Protein 3RL5 (pdb70)

Nearest PDB structures (foldseek):
  3rl5-assembly1_A  TM=1.004E+00  e=3.831E-66  Rattus norvegicus
  3rl4-assembly1_A  TM=9.911E-01  e=1.466E-59  Rattus norvegicus
  3rl3-assembly1_A  TM=9.924E-01  e=2.406E-59  Rattus norvegicus
  5gnr-assembly1_A  TM=2.610E-01  e=5.783E+00  Homo sapiens
  3eyx-assembly1_B  TM=2.217E-01  e=6.152E+00  Saccharomyces cerevisiae

Solvent-accessible surface area: 12407 Å² total; per-residue (Å²): 128,119,12,98,58,16,174,76,5,82,78,13,40,98,0,34,76,54,16,32,132,99,110,64,26,17,76,99,106,123,14,89,94,54,123,107,66,97,73,138,40,114,67,60,100,51,45,2,0,0,0,0,0,0,0,0,50,26,93,2,113,75,23,154,43,9,122,12,30,0,0,0,0,0,0,6,0,0,67,40,0,41,28,78,24,0,123,77,3,13,67,34,0,40,132,20,120,6,106,70,23,0,0,0,0,0,12,21,0,0,0,7,14,106,133,28,8,57,63,5,84,182,108,52,119,155,110,24,78,48,1,21,157,35,143,101,129,64,28,89,70,2,92,72,53,6,105,62,21,51,27,4,67,38,44,75,31,83,6,105,40,4,78,0,6,0,0,0,35,1,15,106,76,92,0,3,44,43,89,56,7,94,44,0,2,75,56,1,72,99,1,28,102,43,5,36,0,0,0,0,0,4,2,0,0,2,0,58,0,95,8,67,164,82,135,72,43,12,0,2,1,1,2,0,1,0,0,41,100,28,10,116,0,79,0,0,0,0,0,17,18,35,65,4,55,13,12,24,19,24,56,109,2,17,0,0,0,2,0,1,6,28,100,74,153,75,26,96,22,75,10,11,8,42,26,8,55,70,109

GO terms:
  GO:0016208 AMP binding (F, IDA)
  GO:0008081 phosphoric diester hydrolase activity (F, IDA)
  GO:0030145 manganese ion binding (F, IDA)
  GO:0019002 GMP binding (F, IDA)

InterPro domains:
  IPR004843 Calcineurin-like, phosphoesterase domain [PF00149] (59-255)
  IPR024201 Calcineurin-like phosphoesterase [PIRSF035808] (12-293)
  IPR029052 Metallo-dependent phosphatase-like [G3DSA:3.60.21.10] (1-294)
  IPR029052 Metallo-dependent phosphatase-like [SSF56300] (58-290)
  IPR051693 UPF0046 metallophosphoesterase [PTHR12905] (18-292)

CATH classification: 3.60.21.10

Secondary structure (DSSP, 8-state):
------TTTT-HHHHHHHHHHHH-TT-TTTSEE-----TTSPPPTTEEEEEEEB--TT--TT--PPS-SEEEE-S--SSS--HHHHHHHHHHHHTS--SEEEE---TT-GGG-HHHHHHHTTS-GGGSHHHHT--HHHHTTTGGG-TTSEE-SSEEEEETTEEEEEE--B----TTB--TTHHHHHHHTTSPTT-SEEEESSPBTTSS-EEGGGTEE-SBHHHHHIIIIII--SEEEE-S-GGG-EEEE-SS-EEEE-B-S-TTS---SPPEEEEEE--

Foldseek 3Di:
DDFAWDPCQQALQVVVVVCCVPPVQCPDDQKDFDDFDDLPPDFDPQKFKEWEAELCALVLVPFDGGDGAEYEYQANQHQALQLVSLLSSLVSLVPDPHPAYEYEYEFRNQLVFVVSLVVCLVPVVVVPVVSNPDDCVRRVCSVVSNVSHHYAALDWDQDLNAIEHEHHAFCDNTGRYDHTGPVVLVSLVSDDAVHQEYHYADAARNQLQQDVVVRGGGHGPSNVCSCPPPRVHQEYEHEDRQNSAGWIGSNRHIYGHNYQAHPVGHRHDHTGMDMDRRD

B-factor: mean 16.86, std 7.83, range [7.35, 56.65]

Sequence (279 aa):
VTITVDEYSSNPTQAFTHYNINQSRFQPPHVHMVDPIPYDTPKPAGHTRFVCISDTRSRTDGIQMPYGDILLHTGDFTELGLPSEVKKFNDWLGNLPYEYKIVIAGNHELTFDKEFMADLVKQDYYRFPSVSKLKPEDFDNVQSLLTNSIYLQDSEVTVKGFRIYGAPWTPWGWGFNLPRGQSLLDKWNLIPEGTDILMTHGPPLGFRDWVPKELQRVGCVELLNTVQRRVRPKLHVFGGIHEGYGTMTDGYTTYINASTCTVSFQPTNPPIIFDLPNP

Structure (mmCIF, N/CA/C/O backbone):
data_3RL5
#
_entry.id   3RL5
#
_cell.length_a   98.622
_cell.length_b   69.848
_cell.length_c   47.182
_cell.angle_alpha   90.000
_cell.angle_beta   103.520
_cell.angle_gamma   90.000
#
_symmetry.space_group_name_H-M   'C 1 2 1'
#
loop_
_entity.id
_entity.type
_entity.pdbx_description
1 polymer 'Metallophosphoesterase MPPED2'
2 non-polymer 'CALCIUM ION'
3 non-polymer 'NITRATE ION'
4 non-polymer 1,2-ETHANEDIOL
5 water water
#
loop_
_atom_site.group_PDB
_atom_site.id
_atom_site.type_symbol
_atom_site.label_atom_id
_atom_site.label_alt_id
_atom_site.label_comp_id
_atom_site.label_asym_id
_atom_site.label_entity_id
_atom_site.label_seq_id
_atom_site.pdbx_PDB_ins_code
_atom_site.Cartn_x
_atom_site.Cartn_y
_atom_site.Cartn_z
_atom_site.occupancy
_atom_site.B_iso_or_equiv
_atom_site.auth_seq_id
_atom_site.auth_comp_id
_atom_site.auth_asym_id
_atom_site.auth_atom_id
_atom_site.pdbx_PDB_model_num
ATOM 1 N N . VAL A 1 13 ? -3.656 -15.973 8.036 1.00 22.64 11 VAL A N 1
ATOM 2 C CA . VAL A 1 13 ? -4.498 -15.624 6.861 1.00 21.53 11 VAL A CA 1
ATOM 3 C C . VAL A 1 13 ? -4.135 -14.214 6.416 1.00 21.06 11 VAL A C 1
ATOM 4 O O . VAL A 1 13 ? -4.137 -13.276 7.236 1.00 21.16 11 VAL A O 1
ATOM 8 N N . THR A 1 14 ? -3.828 -14.071 5.130 1.00 20.64 12 THR A N 1
ATOM 9 C CA . THR A 1 14 ? -3.527 -12.783 4.525 1.00 20.26 12 THR A CA 1
ATOM 10 C C . THR A 1 14 ? -4.662 -12.349 3.624 1.00 19.36 12 THR A C 1
ATOM 11 O O . THR A 1 14 ? -4.997 -13.031 2.665 1.00 20.20 12 THR A O 1
ATOM 15 N N . ILE A 1 15 ? -5.252 -11.203 3.939 1.00 16.53 13 ILE A N 1
ATOM 16 C CA . ILE A 1 15 ? -6.298 -10.638 3.101 1.00 15.59 13 ILE A CA 1
ATOM 17 C C . ILE A 1 15 ? -5.635 -9.774 2.034 1.00 15.90 13 ILE A C 1
ATOM 18 O O . ILE A 1 15 ? -4.733 -8.987 2.327 1.00 16.64 13 ILE A O 1
ATOM 23 N N . THR A 1 16 ? -6.084 -9.910 0.797 1.00 15.79 14 THR A N 1
ATOM 24 C CA . THR A 1 16 ? -5.599 -9.024 -0.263 1.00 16.41 14 THR A CA 1
ATOM 25 C C . THR A 1 16 ? -6.795 -8.298 -0.893 1.00 15.93 14 THR A C 1
ATOM 26 O O . THR A 1 16 ? -7.936 -8.678 -0.658 1.00 16.54 14 THR A O 1
ATOM 30 N N . VAL A 1 17 ? -6.554 -7.225 -1.642 1.00 14.99 15 VAL A N 1
ATOM 31 C CA . VAL A 1 17 ? -7.647 -6.468 -2.236 1.00 15.59 15 VAL A CA 1
ATOM 32 C C . VAL A 1 17 ? -8.439 -7.382 -3.172 1.00 15.47 15 VAL A C 1
ATOM 33 O O . VAL A 1 17 ? -7.868 -8.079 -4.021 1.00 16.27 15 VAL A O 1
ATOM 37 N N . ASP A 1 18 ? -9.750 -7.372 -3.019 1.00 15.04 16 ASP A N 1
ATOM 38 C CA . ASP A 1 18 ? -10.632 -8.211 -3.808 1.00 15.43 16 ASP A CA 1
ATOM 39 C C . ASP A 1 18 ? -10.709 -7.733 -5.249 1.00 15.49 16 ASP A C 1
ATOM 40 O O . ASP A 1 18 ? -10.723 -6.537 -5.517 1.00 15.18 16 ASP A O 1
ATOM 45 N N . GLU A 1 19 ? -10.833 -8.667 -6.183 1.00 16.40 17 GLU A N 1
ATOM 46 C CA . GLU A 1 19 ? -11.035 -8.244 -7.565 1.00 17.53 17 GLU A CA 1
ATOM 47 C C . GLU A 1 19 ? -12.297 -7.396 -7.743 1.00 16.30 17 GLU A C 1
ATOM 48 O O . GLU A 1 19 ? -12.376 -6.607 -8.681 1.00 18.18 17 GLU A O 1
ATOM 54 N N . TYR A 1 20 ? -13.278 -7.541 -6.846 1.00 14.99 18 TYR A N 1
ATOM 55 C CA . TYR A 1 20 ? -14.489 -6.741 -6.925 1.00 14.76 18 TYR A CA 1
ATOM 56 C C . TYR A 1 20 ? -14.534 -5.604 -5.914 1.00 14.31 18 TYR A C 1
ATOM 57 O O . TYR A 1 20 ? -15.600 -5.015 -5.676 1.00 14.83 18 TYR A O 1
ATOM 66 N N . SER A 1 21 ? -13.381 -5.257 -5.362 1.00 14.42 19 SER A N 1
ATOM 67 C CA . SER A 1 21 ? -13.293 -4.210 -4.332 1.00 14.57 19 SER A CA 1
ATOM 68 C C . SER A 1 21 ? -14.013 -2.915 -4.672 1.00 14.66 19 SER A C 1
ATOM 69 O O . SER A 1 21 ? -14.720 -2.339 -3.834 1.00 14.97 19 SER A O 1
ATOM 72 N N . SER A 1 22 ? -13.830 -2.434 -5.898 1.00 14.72 20 SER A N 1
ATOM 73 C CA . SER A 1 22 ? -14.380 -1.144 -6.274 1.00 14.72 20 SER A CA 1
ATOM 74 C C . SER A 1 22 ? -15.858 -1.175 -6.624 1.00 14.71 20 SER A C 1
ATOM 75 O O . SER A 1 22 ? -16.441 -0.123 -6.860 1.00 15.10 20 SER A O 1
ATOM 78 N N . ASN A 1 23 ? -16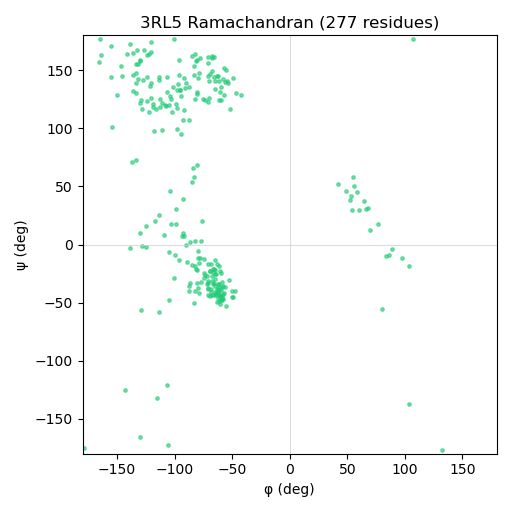.454 -2.364 -6.666 1.00 13.32 21 ASN A N 1
ATOM 79 C CA . ASN A 1 23 ? -17.816 -2.521 -7.160 1.00 14.17 21 ASN A CA 1
ATOM 80 C C . ASN A 1 23 ? -18.624 -3.391 -6.212 1.00 14.04 21 ASN A C 1
ATOM 81 O O . ASN A 1 23 ? -18.907 -4.552 -6.506 1.00 12.82 21 ASN A O 1
ATOM 86 N N . PRO A 1 24 ? -18.982 -2.836 -5.035 1.00 13.55 22 PRO A N 1
ATOM 87 C CA . PRO A 1 24 ? -19.623 -3.665 -4.006 1.00 13.60 22 PRO A CA 1
ATOM 88 C C . PRO A 1 24 ? -20.901 -4.373 -4.460 1.00 12.85 22 PRO A C 1
ATOM 89 O O . PRO A 1 24 ? -21.122 -5.508 -4.064 1.00 12.73 22 PRO A O 1
ATOM 93 N N . THR A 1 25 ? -21.740 -3.768 -5.289 1.00 13.36 23 THR A N 1
ATOM 94 C CA . THR A 1 25 ? -22.935 -4.490 -5.719 1.00 13.61 23 THR A CA 1
ATOM 95 C C . THR A 1 25 ? -22.559 -5.732 -6.537 1.00 13.21 23 THR A C 1
ATOM 96 O O . THR A 1 25 ? -23.124 -6.823 -6.338 1.00 13.47 23 THR A O 1
ATOM 100 N N . GLN A 1 26 ? -21.567 -5.580 -7.416 1.00 12.64 24 GLN A N 1
ATOM 101 C CA . GLN A 1 26 ? -21.100 -6.726 -8.202 1.00 13.10 24 GLN A CA 1
ATOM 102 C C . GLN A 1 26 ? -20.349 -7.738 -7.352 1.00 13.36 24 GLN A C 1
ATOM 103 O O . GLN A 1 26 ? -20.430 -8.942 -7.608 1.00 13.89 24 GLN A O 1
ATOM 109 N N . ALA A 1 27 ? -19.637 -7.269 -6.328 1.00 12.88 25 ALA A N 1
ATOM 110 C CA . ALA A 1 27 ? -18.997 -8.195 -5.394 1.00 12.74 25 ALA A CA 1
ATOM 111 C C . ALA A 1 27 ? -20.048 -9.071 -4.728 1.00 12.62 25 ALA A C 1
ATOM 112 O O . ALA A 1 27 ? -19.851 -10.264 -4.558 1.00 12.55 25 ALA A O 1
ATOM 114 N N . PHE A 1 28 ? -21.154 -8.448 -4.309 1.00 12.26 26 PHE A N 1
ATOM 115 C CA . PHE A 1 28 ? -22.191 -9.180 -3.613 1.00 12.62 26 PHE A CA 1
ATOM 116 C C . PHE A 1 28 ? -22.724 -10.279 -4.532 1.00 12.75 26 PHE A C 1
ATOM 117 O O . PHE A 1 28 ? -22.788 -11.448 -4.156 1.00 13.03 26 PHE A O 1
ATOM 125 N N . THR A 1 29 ? -23.090 -9.909 -5.761 1.00 12.79 27 THR A N 1
ATOM 126 C CA . THR A 1 29 ? -23.652 -10.893 -6.688 1.00 13.31 27 THR A CA 1
ATOM 127 C C . THR A 1 29 ? -22.623 -11.969 -7.043 1.00 13.24 27 THR A C 1
ATOM 128 O O . THR A 1 29 ? -22.970 -13.131 -7.121 1.00 13.27 27 THR A O 1
ATOM 132 N N . HIS A 1 30 ? -21.371 -11.587 -7.257 1.00 13.22 28 HIS A N 1
ATOM 133 C CA . HIS A 1 30 ? -20.326 -12.563 -7.553 1.00 13.59 28 HIS A CA 1
ATOM 134 C C . HIS A 1 30 ? -20.247 -13.629 -6.457 1.00 13.16 28 HIS A C 1
ATOM 135 O O . HIS A 1 30 ? -20.276 -14.823 -6.732 1.00 12.91 28 HIS A O 1
ATOM 142 N N . TYR A 1 31 ? -20.119 -13.184 -5.208 1.00 12.87 29 TYR A N 1
ATOM 143 C CA . TYR A 1 31 ? -19.970 -14.115 -4.104 1.00 13.09 29 TYR A CA 1
ATOM 144 C C . TYR A 1 31 ? -21.249 -14.878 -3.814 1.00 13.07 29 TYR A C 1
ATOM 145 O O . TYR A 1 31 ? -21.198 -16.027 -3.378 1.00 12.79 29 TYR A O 1
ATOM 154 N N . ASN A 1 32 ? -22.400 -14.258 -4.060 1.00 12.68 30 ASN A N 1
ATOM 155 C CA . ASN A 1 32 ? -23.635 -14.989 -3.885 1.00 13.36 30 ASN A CA 1
ATOM 156 C C . ASN A 1 32 ? -23.809 -16.080 -4.950 1.00 13.24 30 ASN A C 1
ATOM 157 O O . ASN A 1 32 ? -24.146 -17.212 -4.633 1.00 13.70 30 ASN A O 1
ATOM 162 N N . ILE A 1 33 ? -23.531 -15.746 -6.210 1.00 13.00 31 ILE A N 1
ATOM 163 C CA . ILE A 1 33 ? -23.631 -16.727 -7.288 1.00 14.04 31 ILE A CA 1
ATOM 164 C C . ILE A 1 33 ? -22.672 -17.876 -7.094 1.00 14.66 31 ILE A C 1
ATOM 165 O O . ILE A 1 33 ? -23.049 -19.022 -7.277 1.00 15.06 31 ILE A O 1
ATOM 170 N N . ASN A 1 34 ? -21.421 -17.589 -6.753 1.00 13.86 32 ASN A N 1
ATOM 171 C CA . ASN A 1 34 ? -20.428 -18.656 -6.730 1.00 15.68 32 ASN A CA 1
ATOM 172 C C . ASN A 1 34 ? -20.369 -19.416 -5.441 1.00 16.16 32 ASN A C 1
ATOM 173 O O . ASN A 1 34 ? -20.077 -20.608 -5.454 1.00 16.90 32 ASN A O 1
ATOM 178 N N . GLN A 1 35 ? -20.625 -18.729 -4.329 1.00 15.76 33 GLN A N 1
ATOM 179 C CA . GLN A 1 35 ? -20.370 -19.296 -2.997 1.00 17.20 33 GLN A CA 1
ATOM 180 C C . GLN A 1 35 ? -21.611 -19.269 -2.112 1.00 15.71 33 GLN A C 1
ATOM 181 O O . GLN A 1 35 ? -21.556 -19.706 -0.959 1.00 16.33 33 GLN A O 1
ATOM 187 N N . SER A 1 36 ? -22.721 -18.726 -2.613 1.00 14.26 34 SER A N 1
ATOM 188 C CA . SER A 1 36 ? -23.922 -18.549 -1.797 1.00 13.65 34 SER A CA 1
ATOM 189 C C . SER A 1 36 ? -23.591 -17.801 -0.498 1.00 13.14 34 SER A C 1
ATOM 190 O O . SER A 1 36 ? -24.160 -18.088 0.561 1.00 13.77 34 SER A O 1
ATOM 193 N N . ARG A 1 37 ? -22.701 -16.819 -0.611 1.00 12.57 35 ARG A N 1
ATOM 194 C CA . ARG A 1 37 ? -22.117 -16.181 0.563 1.00 12.66 35 ARG A CA 1
ATOM 195 C C . ARG A 1 37 ? -23.136 -15.419 1.395 1.00 12.57 35 ARG A C 1
ATOM 196 O O . ARG A 1 37 ? -22.925 -15.228 2.609 1.00 13.74 35 ARG A O 1
ATOM 204 N N . PHE A 1 38 ? -24.226 -14.979 0.778 1.00 12.64 36 PHE A N 1
ATOM 205 C CA . PHE A 1 38 ? -25.239 -14.197 1.466 1.00 12.87 36 PHE A CA 1
ATOM 206 C C . PHE A 1 38 ? -26.591 -14.901 1.523 1.00 13.28 36 PHE A C 1
ATOM 207 O O . PHE A 1 38 ? -27.617 -14.266 1.722 1.00 14.31 36 PHE A O 1
ATOM 215 N N . GLN A 1 39 ? -26.586 -16.222 1.344 1.00 13.44 37 GLN A N 1
ATOM 216 C CA . GLN A 1 39 ? -27.807 -17.020 1.241 1.00 14.62 37 GLN A CA 1
ATOM 217 C C . GLN A 1 39 ? -28.189 -17.655 2.576 1.00 15.14 37 GLN A C 1
ATOM 218 O O . GLN A 1 39 ? -27.335 -17.911 3.413 1.00 14.50 37 GLN A O 1
ATOM 224 N N . PRO A 1 40 ? -29.470 -18.032 2.728 1.00 16.74 38 PRO A N 1
ATOM 225 C CA . PRO A 1 40 ? -29.841 -18.930 3.819 1.00 18.08 38 PRO A CA 1
ATOM 226 C C . PRO A 1 40 ? -29.219 -20.304 3.548 1.00 18.89 38 PRO A C 1
ATOM 227 O O . PRO A 1 40 ? -28.854 -20.592 2.388 1.00 19.25 38 PRO A O 1
ATOM 231 N N . PRO A 1 41 ? -29.125 -21.164 4.577 1.00 19.31 39 PRO A N 1
ATOM 232 C CA . PRO A 1 41 ? -29.645 -20.971 5.931 1.00 18.91 39 PRO A CA 1
ATOM 233 C C . PRO A 1 41 ? -28.721 -20.197 6.875 1.00 18.02 39 PRO A C 1
ATOM 234 O O . PRO A 1 41 ? -29.177 -19.709 7.906 1.00 18.98 39 PRO A O 1
ATOM 238 N N . HIS A 1 42 ? -27.445 -20.095 6.543 1.00 17.18 40 HIS A N 1
ATOM 239 C CA . HIS A 1 42 ? -26.503 -19.528 7.514 1.00 16.75 40 HIS A CA 1
ATOM 240 C C . HIS A 1 42 ? -26.564 -18.031 7.629 1.00 15.11 40 HIS A C 1
ATOM 241 O O . HIS A 1 42 ? -26.296 -17.513 8.699 1.00 15.33 40 HIS A O 1
ATOM 248 N N . VAL A 1 43 ? -26.877 -17.340 6.534 1.00 13.83 41 VAL A N 1
ATOM 249 C CA . VAL A 1 43 ? -27.026 -15.875 6.565 1.00 13.05 41 VAL A CA 1
ATOM 250 C C . VAL A 1 43 ? -28.492 -15.530 6.672 1.00 13.41 41 VAL A C 1
ATOM 251 O O . VAL A 1 43 ? -29.277 -15.953 5.828 1.00 14.69 41 VAL A O 1
ATOM 255 N N . HIS A 1 44 ? -28.876 -14.805 7.723 1.00 13.28 42 HIS A N 1
ATOM 256 C CA . HIS A 1 44 ? -30.270 -14.438 7.952 1.00 14.04 42 HIS A CA 1
ATOM 257 C C . HIS A 1 44 ? -30.363 -13.304 8.969 1.00 12.84 42 HIS A C 1
ATOM 258 O O . HIS A 1 44 ? -29.409 -13.023 9.701 1.00 12.42 42 HIS A O 1
ATOM 265 N N . MET A 1 45 ? -31.522 -12.652 8.996 1.00 13.74 43 MET A N 1
ATOM 266 C CA . MET A 1 45 ? -31.867 -11.648 9.997 1.00 14.16 43 MET A CA 1
ATOM 267 C C . MET A 1 45 ? -32.028 -12.282 11.368 1.00 14.50 43 MET A C 1
ATOM 268 O O . MET A 1 45 ? -32.444 -13.442 11.492 1.00 16.02 43 MET A O 1
ATOM 273 N N . VAL A 1 46 ? -31.723 -11.516 12.406 1.00 14.06 44 VAL A N 1
ATOM 274 C CA . VAL A 1 46 ? -31.889 -11.978 13.789 1.00 15.01 44 VAL A CA 1
ATOM 275 C C . VAL A 1 46 ? -32.794 -10.968 14.475 1.00 15.18 44 VAL A C 1
ATOM 276 O O . VAL A 1 46 ? -32.519 -9.766 14.457 1.00 15.63 44 VAL A O 1
ATOM 280 N N . ASP A 1 47 ? -33.908 -11.436 15.027 1.00 15.51 45 ASP A N 1
ATOM 281 C CA . ASP A 1 47 ? -34.864 -10.533 15.649 1.00 16.08 45 ASP A CA 1
ATOM 282 C C . ASP A 1 47 ? -34.290 -9.933 16.934 1.00 15.08 45 ASP A C 1
ATOM 283 O O . ASP A 1 47 ? -33.525 -10.599 17.647 1.00 15.26 45 ASP A O 1
ATOM 288 N N . PRO A 1 48 ? -34.654 -8.676 17.240 1.00 15.44 46 PRO A N 1
ATOM 289 C CA . PRO A 1 48 ? -34.195 -8.062 18.492 1.00 15.59 46 PRO A CA 1
ATOM 290 C C . PRO A 1 48 ? -34.892 -8.688 19.694 1.00 15.55 46 PRO A C 1
ATOM 291 O O . PRO A 1 48 ? -35.972 -9.251 19.571 1.00 18.18 46 PRO A O 1
ATOM 295 N N . ILE A 1 49 ? -34.259 -8.595 20.867 1.00 17.07 47 ILE A N 1
ATOM 296 C CA . ILE A 1 49 ? -34.900 -9.015 22.118 1.00 17.61 47 ILE A CA 1
ATOM 297 C C . ILE A 1 49 ? -35.285 -7.807 22.941 1.00 16.55 47 ILE A C 1
ATOM 298 O O . ILE A 1 49 ? -34.567 -6.781 22.910 1.00 16.63 47 ILE A O 1
ATOM 303 N N . PRO A 1 50 ? -36.427 -7.877 23.651 1.00 15.01 48 PRO A N 1
ATOM 304 C CA . PRO A 1 50 ? -36.873 -6.752 24.451 1.00 15.51 48 PRO A CA 1
ATOM 305 C C . PRO A 1 50 ? -35.992 -6.560 25.666 1.00 14.01 48 PRO A C 1
ATOM 306 O O . PRO A 1 50 ? -35.275 -7.481 26.125 1.00 14.03 48 PRO A O 1
ATOM 310 N N . TYR A 1 51 ? -36.089 -5.372 26.220 1.00 14.94 49 TYR A N 1
ATOM 311 C CA . TYR A 1 51 ? -35.190 -4.941 27.268 1.00 14.78 49 TYR A CA 1
ATOM 312 C C . TYR A 1 51 ? -35.384 -5.686 28.590 1.00 14.77 49 TYR A C 1
ATOM 313 O O . TYR A 1 51 ? -34.477 -5.695 29.406 1.00 15.81 49 TYR A O 1
ATOM 322 N N . ASP A 1 52 ? -36.565 -6.263 28.816 1.00 15.79 50 ASP A N 1
ATOM 323 C CA . ASP A 1 52 ? -36.815 -7.080 30.006 1.00 17.09 50 ASP A CA 1
ATOM 324 C C . ASP A 1 52 ? -36.329 -8.535 29.882 1.00 16.11 50 ASP A C 1
ATOM 325 O O . ASP A 1 52 ? -36.543 -9.336 30.789 1.00 16.72 50 ASP A O 1
ATOM 330 N N . THR A 1 53 ? -35.690 -8.904 28.770 1.00 15.42 51 THR A N 1
ATOM 331 C CA . THR A 1 53 ? -35.133 -10.261 28.629 1.00 13.78 51 THR A CA 1
ATOM 332 C C . THR A 1 53 ? -34.086 -10.486 29.695 1.00 13.74 51 THR A C 1
ATOM 333 O O . THR A 1 53 ? -33.148 -9.697 29.788 1.00 13.46 51 THR A O 1
ATOM 337 N N . PRO A 1 54 ? -34.222 -11.550 30.517 1.00 13.10 52 PRO A N 1
ATOM 338 C CA . PRO A 1 54 ? -33.172 -11.808 31.503 1.00 13.44 52 PRO A CA 1
ATOM 339 C C . PRO A 1 54 ? -31.816 -12.045 30.841 1.00 12.75 52 PRO A C 1
ATOM 340 O O . PRO A 1 54 ? -31.723 -12.757 29.850 1.00 14.78 52 PRO A O 1
ATOM 344 N N . LYS A 1 55 ? -30.779 -11.437 31.391 1.00 12.78 53 LYS A N 1
ATOM 345 C CA . LYS A 1 55 ? -29.441 -11.667 30.859 1.00 13.44 53 LYS A CA 1
ATOM 346 C C . LYS A 1 55 ? -28.925 -13.085 31.260 1.00 14.75 53 LYS A C 1
ATOM 347 O O . LYS A 1 55 ? -28.980 -13.425 32.428 1.00 16.71 53 LYS A O 1
ATOM 353 N N . PRO A 1 56 ? -28.514 -13.941 30.278 1.00 14.78 54 PRO A N 1
ATOM 354 C CA . PRO A 1 56 ? -28.012 -15.285 30.639 1.00 16.44 54 PRO A CA 1
ATOM 355 C C . PRO A 1 56 ? -26.862 -15.221 31.635 1.00 16.42 54 PRO A C 1
ATOM 356 O O . PRO A 1 56 ? -26.081 -14.243 31.647 1.00 16.38 54 PRO A O 1
ATOM 360 N N . ALA A 1 57 ? -26.755 -16.255 32.467 1.00 16.13 55 ALA A N 1
ATOM 361 C CA . ALA A 1 57 ? -25.678 -16.354 33.418 1.00 15.87 55 ALA A CA 1
ATOM 362 C C . ALA A 1 57 ? -24.334 -16.284 32.701 1.00 15.25 55 ALA A C 1
ATOM 363 O O . ALA A 1 57 ? -24.145 -16.840 31.608 1.00 16.50 55 ALA A O 1
ATOM 365 N N . GLY A 1 58 ? -23.417 -15.578 33.314 1.00 14.90 56 GLY A N 1
ATOM 366 C CA . GLY A 1 58 ? -22.052 -15.478 32.805 1.00 16.14 56 GLY A CA 1
ATOM 367 C C . GLY A 1 58 ? -21.922 -14.744 31.481 1.00 15.85 56 GLY A C 1
ATOM 368 O O . GLY A 1 58 ? -21.031 -15.051 30.715 1.00 16.09 56 GLY A O 1
ATOM 369 N N . HIS A 1 59 ? -22.806 -13.788 31.223 1.00 14.89 57 HIS A N 1
ATOM 370 C CA . HIS A 1 59 ? -22.805 -12.992 29.998 1.00 13.83 57 HIS A CA 1
ATOM 371 C C . HIS A 1 59 ? -22.738 -11.504 30.353 1.00 13.00 57 HIS A C 1
ATOM 372 O O . HIS A 1 59 ? -23.057 -11.089 31.486 1.00 14.71 57 HIS A O 1
ATOM 379 N N . THR A 1 60 ? -22.383 -10.690 29.350 1.00 12.48 58 THR A N 1
ATOM 380 C CA . THR A 1 60 ? -22.372 -9.242 29.446 1.00 11.56 58 THR A CA 1
ATOM 381 C C . THR A 1 60 ? -23.305 -8.690 28.370 1.00 10.24 58 THR A C 1
ATOM 382 O O . THR A 1 60 ? -23.300 -9.177 27.228 1.00 11.05 58 THR A O 1
ATOM 386 N N . ARG A 1 61 ? -24.115 -7.707 28.760 1.00 10.11 59 ARG A N 1
ATOM 387 C CA . ARG A 1 61 ? -25.091 -7.107 27.857 1.00 9.85 59 ARG A CA 1
ATOM 388 C C . ARG A 1 61 ? -24.543 -5.822 27.264 1.00 9.81 59 ARG A C 1
ATOM 389 O O . ARG A 1 61 ? -24.264 -4.851 27.989 1.00 10.72 59 ARG A O 1
ATOM 397 N N . PHE A 1 62 ? -24.388 -5.822 25.945 1.00 9.74 60 PHE A N 1
ATOM 398 C CA . PHE A 1 62 ? -23.921 -4.659 25.172 1.00 9.02 60 PHE A CA 1
ATOM 399 C C . PHE A 1 62 ? -25.127 -3.918 24.653 1.00 8.91 60 PHE A C 1
ATOM 400 O O . PHE A 1 62 ? -26.041 -4.517 24.100 1.00 10.46 60 PHE A O 1
ATOM 408 N N . VAL A 1 63 ? -25.105 -2.605 24.818 1.00 8.97 61 VAL A N 1
ATOM 409 C CA . VAL A 1 63 ? -26.149 -1.720 24.331 1.00 10.03 61 VAL A CA 1
ATOM 410 C C . VAL A 1 63 ? -25.544 -0.994 23.143 1.00 9.81 61 VAL A C 1
ATOM 411 O O . VAL A 1 63 ? -24.569 -0.257 23.297 1.00 10.65 61 VAL A O 1
ATOM 415 N N . CYS A 1 64 ? -26.145 -1.174 21.976 1.00 9.85 62 CYS A N 1
ATOM 416 C CA . CYS A 1 64 ? -25.549 -0.709 20.734 1.00 9.80 62 CYS A CA 1
ATOM 417 C C . CYS A 1 64 ? -26.370 0.419 20.143 1.00 9.57 62 CYS A C 1
ATOM 418 O O . CYS A 1 64 ? -27.574 0.257 19.922 1.00 9.54 62 CYS A O 1
ATOM 421 N N . ILE A 1 65 ? -25.710 1.547 19.886 1.00 9.83 63 ILE A N 1
ATOM 422 C CA . ILE A 1 65 ? -26.335 2.715 19.293 1.00 10.35 63 ILE A CA 1
ATOM 423 C C . ILE A 1 65 ? -25.336 3.344 18.319 1.00 10.35 63 ILE A C 1
ATOM 424 O O . ILE A 1 65 ? -24.144 3.049 18.356 1.00 9.87 63 ILE A O 1
ATOM 429 N N . SER A 1 66 ? -25.818 4.209 17.441 1.00 9.84 64 SER A N 1
ATOM 430 C CA . SER A 1 66 ? -24.933 4.839 16.463 1.00 10.01 64 SER A CA 1
ATOM 431 C C . SER A 1 66 ? -25.680 6.010 15.861 1.00 9.39 64 SER A C 1
ATOM 432 O O . SER A 1 66 ? -26.915 6.027 15.831 1.00 9.94 64 SER A O 1
ATOM 435 N N . ASP A 1 67 ? -24.956 6.981 15.316 1.00 9.74 65 ASP A N 1
ATOM 436 C CA . ASP A 1 67 ? -25.585 7.981 14.467 1.00 10.26 65 ASP A CA 1
ATOM 437 C C . ASP A 1 67 ? -26.683 8.697 15.249 1.00 10.20 65 ASP A C 1
ATOM 438 O O . ASP A 1 67 ? -27.785 8.954 14.736 1.00 12.38 65 ASP A O 1
ATOM 443 N N . THR A 1 68 ? -26.352 9.066 16.485 1.00 9.88 66 THR A N 1
ATOM 444 C CA . THR A 1 68 ? -27.274 9.815 17.333 1.00 11.11 66 THR A CA 1
ATOM 445 C C . THR A 1 68 ? -27.261 11.314 17.011 1.00 11.22 66 THR A C 1
ATOM 446 O O . THR A 1 68 ? -28.226 12.005 17.305 1.00 12.82 66 THR A O 1
ATOM 450 N N . ARG A 1 69 ? -26.186 11.801 16.383 1.00 11.95 67 ARG A N 1
ATOM 451 C CA . ARG A 1 69 ? -26.160 13.106 15.700 1.00 13.31 67 ARG A CA 1
ATOM 452 C C . ARG A 1 69 ? -26.620 14.238 16.603 1.00 13.03 67 ARG A C 1
ATOM 453 O O . ARG A 1 69 ? -27.339 15.143 16.174 1.00 14.33 67 ARG A O 1
ATOM 461 N N . SER A 1 70 ? -26.180 14.206 17.859 1.00 13.42 68 SER A N 1
ATOM 462 C CA . SER A 1 70 ? -26.491 15.215 18.892 1.00 14.01 68 SER A CA 1
ATOM 463 C C . SER A 1 70 ? -27.938 15.207 19.353 1.00 14.99 68 SER A C 1
ATOM 464 O O . SER A 1 70 ? -28.365 16.130 20.039 1.00 17.10 68 SER A O 1
ATOM 467 N N . ARG A 1 71 ? -28.682 14.159 18.989 1.00 14.82 69 ARG A N 1
ATOM 468 C CA . ARG A 1 71 ? -30.102 14.019 19.333 1.00 15.69 69 ARG A CA 1
ATOM 469 C C . ARG A 1 71 ? -30.355 13.019 20.472 1.00 16.32 69 ARG A C 1
ATOM 470 O O . ARG A 1 71 ? -31.280 12.192 20.420 1.00 18.36 69 ARG A O 1
ATOM 478 N N . THR A 1 72 ? -29.556 13.138 21.517 1.00 17.51 70 THR A N 1
ATOM 479 C CA . THR A 1 72 ? -29.612 12.227 22.664 1.00 18.75 70 THR A CA 1
ATOM 480 C C . THR A 1 72 ? -30.713 12.525 23.692 1.00 20.12 70 THR A C 1
ATOM 481 O O . THR A 1 72 ? -31.091 11.619 24.451 1.00 20.19 70 THR A O 1
ATOM 485 N N . ASP A 1 73 ? -31.201 13.771 23.729 1.00 21.69 71 ASP A N 1
ATOM 486 C CA . ASP A 1 73 ? -32.275 14.149 24.658 1.00 24.71 71 ASP A CA 1
ATOM 487 C C . ASP A 1 73 ? -33.476 13.270 24.330 1.00 25.74 71 ASP A C 1
ATOM 488 O O . ASP A 1 73 ? -33.949 13.249 23.199 1.00 28.25 71 ASP A O 1
ATOM 493 N N . GLY A 1 74 ? -33.980 12.554 25.313 1.00 27.31 72 GLY A N 1
ATOM 494 C CA . GLY A 1 74 ? -35.174 11.767 25.068 1.00 26.48 72 GLY A CA 1
ATOM 495 C C . GLY A 1 74 ? -34.959 10.350 24.556 1.00 25.96 72 GLY A C 1
ATOM 496 O O . GLY A 1 74 ? -35.937 9.624 24.385 1.00 26.54 72 GLY A O 1
ATOM 497 N N . ILE A 1 75 ? -33.717 9.930 24.293 1.00 24.74 73 ILE A N 1
ATOM 498 C CA . ILE A 1 75 ? -33.499 8.509 23.963 1.00 23.54 73 ILE A CA 1
ATOM 499 C C . ILE A 1 75 ? -33.722 7.698 25.236 1.00 22.32 73 ILE A C 1
ATOM 500 O O . ILE A 1 75 ? -33.112 7.969 26.267 1.00 22.04 73 ILE A O 1
ATOM 505 N N . GLN A 1 76 ? -34.605 6.709 25.151 1.00 22.35 74 GLN A N 1
ATOM 506 C CA . GLN A 1 76 ? -34.892 5.834 26.286 1.00 21.75 74 GLN A CA 1
ATOM 507 C C . GLN A 1 76 ? -33.903 4.670 26.297 1.00 19.61 74 GLN A C 1
ATOM 508 O O . GLN A 1 76 ? -33.989 3.755 25.472 1.00 21.19 74 GLN A O 1
ATOM 514 N N . MET A 1 77 ? -32.972 4.718 27.236 1.00 17.28 75 MET A N 1
ATOM 515 C CA . MET A 1 77 ? -31.835 3.792 27.231 1.00 15.29 75 MET A CA 1
ATOM 516 C C . MET A 1 77 ? -32.106 2.593 28.128 1.00 15.19 75 MET A C 1
ATOM 517 O O . MET A 1 77 ? -32.580 2.751 29.261 1.00 16.41 75 MET A O 1
ATOM 522 N N . PRO A 1 78 ? -31.840 1.380 27.622 1.00 13.65 76 PRO A N 1
ATOM 523 C CA . PRO A 1 78 ? -32.157 0.162 28.349 1.00 13.95 76 PRO A CA 1
ATOM 524 C C . PRO A 1 78 ? -31.134 -0.248 29.390 1.00 12.90 76 PRO A C 1
ATOM 525 O O . PRO A 1 78 ? -29.976 0.189 29.387 1.00 13.14 76 PRO A O 1
ATOM 529 N N . TYR A 1 79 ? -31.547 -1.138 30.275 1.00 13.40 77 TYR A N 1
ATOM 530 C CA . TYR A 1 79 ? -30.593 -1.812 31.115 1.00 12.82 77 TYR A CA 1
ATOM 531 C C . TYR A 1 79 ? -29.492 -2.482 30.261 1.00 11.74 77 TYR A C 1
ATOM 532 O O . TYR A 1 79 ? -29.765 -3.130 29.243 1.00 12.15 77 TYR A O 1
ATOM 541 N N . GLY A 1 80 ? -28.252 -2.381 30.725 1.00 12.01 78 GLY A N 1
ATOM 542 C CA . GLY A 1 80 ? -27.164 -3.158 30.151 1.00 11.29 78 GLY A CA 1
ATOM 543 C C . GLY A 1 80 ? -25.902 -2.853 30.889 1.00 11.21 78 GLY A C 1
ATOM 544 O O . GLY A 1 80 ? -25.909 -2.130 31.887 1.00 12.15 78 GLY A O 1
ATOM 545 N N . ASP A 1 81 ? -24.813 -3.418 30.394 1.00 11.09 79 ASP A N 1
ATOM 546 C CA . ASP A 1 81 ? -23.513 -3.326 31.051 1.00 11.18 79 ASP A CA 1
ATOM 547 C C . ASP A 1 81 ? -22.554 -2.356 30.371 1.00 10.81 79 ASP A C 1
ATOM 548 O O . ASP A 1 81 ? -21.891 -1.583 31.057 1.00 12.23 79 ASP A O 1
ATOM 553 N N . ILE A 1 82 ? -22.428 -2.460 29.050 1.00 10.60 80 ILE A N 1
ATOM 554 C CA . ILE A 1 82 ? -21.446 -1.678 28.294 1.00 10.60 80 ILE A CA 1
ATOM 555 C C . ILE A 1 82 ? -22.144 -1.083 27.084 1.00 10.28 80 ILE A C 1
ATOM 556 O O . ILE A 1 82 ? -22.845 -1.787 26.348 1.00 10.70 80 ILE A O 1
ATOM 561 N N . LEU A 1 83 ? -21.962 0.218 26.887 1.00 9.90 81 LEU A N 1
ATOM 562 C CA . LEU A 1 83 ? -22.468 0.909 25.736 1.00 9.72 81 LEU A CA 1
ATOM 563 C C . LEU A 1 83 ? -21.436 0.903 24.621 1.00 9.13 81 LEU A C 1
ATOM 564 O O . LEU A 1 83 ? -20.255 1.182 24.867 1.00 9.98 81 LEU A O 1
ATOM 569 N N . LEU A 1 84 ? -21.895 0.609 23.402 1.00 8.82 82 LEU A N 1
ATOM 570 C CA . LEU A 1 84 ? -21.069 0.705 22.191 1.00 9.08 82 LEU A CA 1
ATOM 571 C C . LEU A 1 84 ? -21.726 1.736 21.293 1.00 9.43 82 LEU A C 1
ATOM 572 O O . LEU A 1 84 ? -22.888 1.550 20.879 1.00 10.78 82 LEU A O 1
ATOM 577 N N . HIS A 1 85 ? -20.988 2.803 20.958 1.00 8.90 83 HIS A N 1
ATOM 578 C CA . HIS A 1 85 ? -21.495 3.843 20.074 1.00 8.65 83 HIS A CA 1
ATOM 579 C C . HIS A 1 85 ? -20.597 3.891 18.850 1.00 8.35 83 HIS A C 1
ATOM 580 O O . HIS A 1 85 ? -19.401 4.193 18.969 1.00 8.53 83 HIS A O 1
ATOM 587 N N . THR A 1 86 ? -21.174 3.626 17.679 1.00 8.06 84 THR A N 1
ATOM 588 C CA . THR A 1 86 ? -20.362 3.494 16.465 1.00 8.73 84 THR A CA 1
ATOM 589 C C . THR A 1 86 ? -20.297 4.723 15.550 1.00 8.43 84 THR A C 1
ATOM 590 O O . THR A 1 86 ? -20.066 4.599 14.344 1.00 9.25 84 THR A O 1
ATOM 594 N N . GLY A 1 87 ? -20.394 5.901 16.149 1.00 8.81 85 GLY A N 1
ATOM 595 C CA . GLY A 1 87 ? -19.961 7.131 15.497 1.00 9.69 85 GLY A CA 1
ATOM 596 C C . GLY A 1 87 ? -21.103 8.013 15.047 1.00 9.69 85 GLY A C 1
ATOM 597 O O . GLY A 1 87 ? -22.281 7.672 15.174 1.00 10.95 85 GLY A O 1
ATOM 598 N N . ASP A 1 88 ? -20.751 9.178 14.513 1.00 10.20 86 ASP A N 1
ATOM 599 C CA . ASP A 1 88 ? -21.740 10.216 14.190 1.00 10.31 86 ASP A CA 1
ATOM 600 C C . ASP A 1 88 ? -22.554 10.556 15.437 1.00 10.49 86 ASP A C 1
ATOM 601 O O . ASP A 1 88 ? -23.781 10.610 15.415 1.00 11.60 86 ASP A O 1
ATOM 606 N N . PHE A 1 89 ? -21.820 10.816 16.516 1.00 10.13 87 PHE A N 1
ATOM 607 C CA . PHE A 1 89 ? -22.425 11.325 17.757 1.00 11.03 87 PHE A CA 1
ATOM 608 C C . PHE A 1 89 ? -22.551 12.856 17.762 1.00 11.51 87 PHE A C 1
ATOM 609 O O . PHE A 1 89 ? -23.026 13.438 18.736 1.00 12.79 87 PHE A O 1
ATOM 617 N N . THR A 1 90 ? -22.150 13.498 16.668 1.00 10.58 88 THR A N 1
ATOM 618 C CA . THR A 1 90 ? -22.320 14.944 16.475 1.00 11.23 88 THR A CA 1
ATOM 619 C C . THR A 1 90 ? -22.761 15.188 15.039 1.00 10.84 88 THR A C 1
ATOM 620 O O 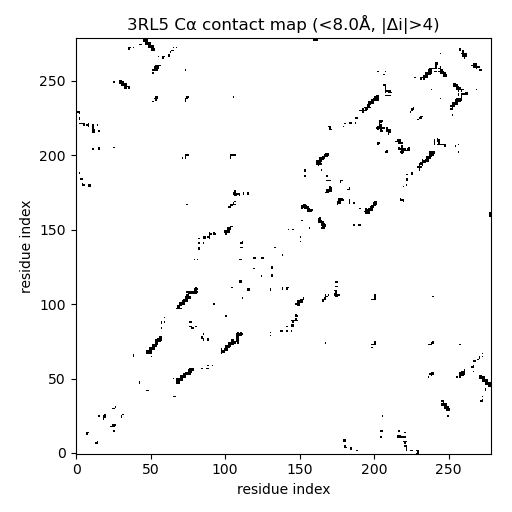. THR A 1 90 ? -22.793 14.270 14.212 1.00 11.38 88 THR A O 1
ATOM 624 N N . GLU A 1 91 ? -23.103 16.443 14.742 1.00 10.90 89 GLU A N 1
ATOM 625 C CA . GLU A 1 91 ? -23.393 16.862 13.377 1.00 12.00 89 GLU A CA 1
ATOM 626 C C . GLU A 1 91 ? -22.166 17.303 12.597 1.00 11.39 89 GLU A C 1
ATOM 627 O O . GLU A 1 91 ? -22.095 17.098 11.379 1.00 11.82 89 GLU A O 1
ATOM 633 N N . LEU A 1 92 ? -21.231 17.952 13.292 1.00 11.59 90 LEU A N 1
ATOM 634 C CA . LEU A 1 92 ? -20.071 18.588 12.637 1.00 12.09 90 LEU A CA 1
ATOM 635 C C . LEU A 1 92 ? -18.783 18.369 13.427 1.00 12.38 90 LEU A C 1
ATOM 636 O O . LEU A 1 92 ? -17.721 18.850 13.035 1.00 13.99 90 LEU A O 1
ATOM 641 N N . GLY A 1 93 ? -18.884 17.714 14.581 1.00 11.78 91 GLY A N 1
ATOM 642 C CA . GLY A 1 93 ? -17.728 17.583 15.451 1.00 12.17 91 GLY A CA 1
ATOM 643 C C . GLY A 1 93 ? -17.423 18.863 16.210 1.00 12.38 91 GLY A C 1
ATOM 644 O O . GLY A 1 93 ? -16.316 19.020 16.720 1.00 12.89 91 GLY A O 1
ATOM 645 N N . LEU A 1 94 ? -18.370 19.797 16.315 1.00 12.06 92 LEU A N 1
ATOM 646 C CA . LEU A 1 94 ? -18.030 21.011 17.041 1.00 13.08 92 LEU A CA 1
ATOM 647 C C . LEU A 1 94 ? -17.693 20.654 18.483 1.00 12.92 92 LEU A C 1
ATOM 648 O O 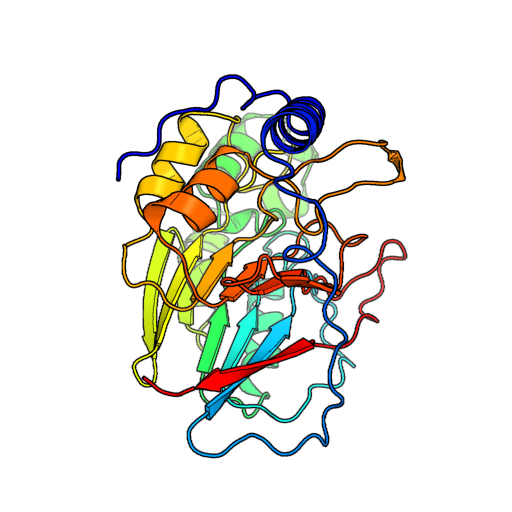. LEU A 1 94 ? -18.332 19.798 19.084 1.00 12.58 92 LEU A O 1
ATOM 653 N N . PRO A 1 95 ? -16.677 21.305 19.061 1.00 13.43 93 PRO A N 1
ATOM 654 C CA . PRO A 1 95 ? -16.355 21.011 20.455 1.00 14.07 93 PRO A CA 1
ATOM 655 C C . PRO A 1 95 ? -17.557 21.059 21.418 1.00 13.36 93 PRO A C 1
ATOM 656 O O . PRO A 1 95 ? -17.687 20.198 22.299 1.00 13.58 93 PRO A O 1
ATOM 660 N N . SER A 1 96 ? -18.459 22.021 21.256 1.00 14.05 94 SER A N 1
ATOM 661 C CA . SER A 1 96 ? -19.647 22.035 22.117 1.00 14.05 94 SER A CA 1
ATOM 662 C C . SER A 1 96 ? -20.539 20.796 21.960 1.00 13.26 94 SER A C 1
ATOM 663 O O . SER A 1 96 ? -21.150 20.348 22.914 1.00 13.62 94 SER A O 1
ATOM 666 N N . GLU A 1 97 ? -20.622 20.256 20.751 1.00 12.74 95 GLU A N 1
ATOM 667 C CA . GLU A 1 97 ? -21.397 19.025 20.521 1.00 12.50 95 GLU A CA 1
ATOM 668 C C . GLU A 1 97 ? -20.723 17.839 21.202 1.00 11.67 95 GLU A C 1
ATOM 669 O O . GLU A 1 97 ? -21.396 16.969 21.748 1.00 12.32 95 GLU A O 1
ATOM 675 N N . VAL A 1 98 ? -19.389 17.807 21.172 1.00 11.83 96 VAL A N 1
ATOM 676 C CA . VAL A 1 98 ? -18.665 16.714 21.803 1.00 11.88 96 VAL A CA 1
ATOM 677 C C . VAL A 1 98 ? -18.896 16.784 23.322 1.00 11.76 96 VAL A C 1
ATOM 678 O O . VAL A 1 98 ? -19.133 15.760 23.988 1.00 12.37 96 VAL A O 1
ATOM 682 N N . LYS A 1 99 ? -18.821 18.003 23.878 1.00 12.56 97 LYS A N 1
ATOM 683 C CA . LYS A 1 99 ? -19.099 18.181 25.306 1.00 14.68 97 LYS A CA 1
ATOM 684 C C . LYS A 1 99 ? -20.518 17.732 25.675 1.00 13.69 97 LYS A C 1
ATOM 685 O O . LYS A 1 99 ? -20.716 17.035 26.663 1.00 14.17 97 LYS A O 1
ATOM 691 N N . LYS A 1 100 ? -21.512 18.135 24.885 1.00 13.44 98 LYS A N 1
ATOM 692 C CA . LYS A 1 100 ? -22.898 17.723 25.163 1.00 14.79 98 LYS A CA 1
ATOM 693 C C . LYS A 1 100 ? -23.046 16.193 25.159 1.00 13.22 98 LYS A C 1
ATOM 694 O O . LYS A 1 100 ? -23.693 15.622 26.039 1.00 13.75 98 LYS A O 1
ATOM 700 N N . PHE A 1 101 ? -22.444 15.538 24.165 1.00 12.46 99 PHE A N 1
ATOM 701 C CA . PHE A 1 101 ? -22.471 14.086 24.089 1.00 11.92 99 PHE A CA 1
ATOM 702 C C . PHE A 1 101 ? -21.795 13.458 25.300 1.00 11.90 99 PHE A C 1
ATOM 703 O O . PHE A 1 101 ? -22.319 12.514 25.906 1.00 12.75 99 PHE A O 1
ATOM 711 N N . ASN A 1 102 ? -20.643 14.000 25.695 1.00 12.07 100 ASN A N 1
ATOM 712 C CA . ASN A 1 102 ? -19.943 13.501 26.864 1.00 12.44 100 ASN A CA 1
ATOM 713 C C . ASN A 1 102 ? -20.770 13.650 28.140 1.00 13.13 100 ASN A C 1
ATOM 714 O O . ASN A 1 102 ? -20.753 12.768 29.003 1.00 13.67 100 ASN A O 1
ATOM 719 N N . ASP A 1 103 ? -21.475 14.775 28.269 1.00 13.08 101 ASP A N 1
ATOM 720 C CA . ASP A 1 103 ? -22.359 14.986 29.414 1.00 14.86 101 ASP A CA 1
ATOM 721 C C . ASP A 1 103 ? -23.463 13.944 29.458 1.00 15.03 101 ASP A C 1
ATOM 722 O O . ASP A 1 103 ? -23.796 13.416 30.516 1.00 15.78 101 ASP A O 1
ATOM 727 N N . TRP A 1 104 ? -24.043 13.659 28.302 1.00 14.11 102 TRP A N 1
ATOM 728 C CA . TRP A 1 104 ? -25.061 12.615 28.198 1.00 14.18 102 TRP A CA 1
ATOM 729 C C . TRP A 1 104 ? -24.498 11.254 28.636 1.00 13.69 102 TRP A C 1
ATOM 730 O O . TRP A 1 104 ? -25.105 10.544 29.426 1.00 14.64 102 TRP A O 1
ATOM 741 N N . LEU A 1 105 ? -23.305 10.911 28.142 1.00 12.58 103 LEU A N 1
ATOM 742 C CA . LEU A 1 105 ? -22.668 9.652 28.547 1.00 13.35 103 LEU A CA 1
ATOM 743 C C . LEU A 1 105 ? -22.487 9.553 30.044 1.00 13.90 103 LEU A C 1
ATOM 744 O O . LEU A 1 105 ? -22.708 8.492 30.627 1.00 14.54 103 LEU A O 1
ATOM 749 N N . GLY A 1 106 ? -22.083 10.650 30.693 1.00 14.68 104 GLY A N 1
ATOM 750 C CA . GLY A 1 106 ? -21.787 10.588 32.117 1.00 15.55 104 GLY A CA 1
ATOM 751 C C . GLY A 1 106 ? -23.010 10.303 32.973 1.00 16.50 104 GLY A C 1
ATOM 752 O O . GLY A 1 106 ? -22.868 9.859 34.113 1.00 18.90 104 GLY A O 1
ATOM 753 N N . ASN A 1 107 ? -24.200 10.564 32.431 1.00 16.64 105 ASN A N 1
ATOM 754 C CA . ASN A 1 107 ? -25.445 10.272 33.153 1.00 18.32 105 ASN A CA 1
ATOM 755 C C . ASN A 1 107 ? -26.014 8.883 32.904 1.00 18.10 105 ASN A C 1
ATOM 756 O O . ASN A 1 107 ? -27.061 8.543 33.458 1.00 19.84 105 ASN A O 1
ATOM 761 N N . LEU A 1 108 ? -25.348 8.081 32.075 1.00 16.66 106 LEU A N 1
ATOM 762 C CA . LEU A 1 108 ? -25.808 6.719 31.812 1.00 17.44 106 LEU A CA 1
ATOM 763 C C . LEU A 1 108 ? -25.128 5.750 32.824 1.00 17.97 106 LEU A C 1
ATOM 764 O O . LEU A 1 108 ? -24.017 5.963 33.251 1.00 19.25 106 LEU A O 1
ATOM 769 N N . PRO A 1 109 ? -25.835 4.713 33.293 1.00 20.29 107 PRO A N 1
ATOM 770 C CA . PRO A 1 109 ? -25.278 3.892 34.393 1.00 20.55 107 PRO A CA 1
ATOM 771 C C . PRO A 1 109 ? -24.201 2.893 33.972 1.00 19.56 107 PRO A C 1
ATOM 772 O O . PRO A 1 109 ? -23.498 2.316 34.822 1.00 21.65 107 PRO A O 1
ATOM 776 N N . TYR A 1 110 ? -24.065 2.705 32.658 1.00 15.14 108 TYR A N 1
ATOM 777 C CA . TYR A 1 110 ? -23.228 1.659 32.116 1.00 13.96 108 TYR A CA 1
ATOM 778 C C . TYR A 1 110 ? -21.834 1.783 32.690 1.00 14.45 108 TYR A C 1
ATOM 779 O O . TYR A 1 110 ? -21.295 2.898 32.820 1.00 15.17 108 TYR A O 1
ATOM 788 N N . GLU A 1 111 ? -21.238 0.642 32.994 1.00 14.35 109 GLU A N 1
ATOM 789 C CA . GLU A 1 111 ? -19.906 0.625 33.562 1.00 17.12 109 GLU A CA 1
ATOM 790 C C . GLU A 1 111 ? -18.883 1.239 32.598 1.00 15.35 109 GLU A C 1
ATOM 791 O O . GLU A 1 111 ? -17.970 1.960 33.022 1.00 15.80 109 GLU A O 1
ATOM 797 N N . TYR A 1 112 ? -19.018 0.912 31.313 1.00 13.36 110 TYR A N 1
ATOM 798 C CA . TYR A 1 112 ? -18.125 1.434 30.289 1.00 13.02 110 TYR A CA 1
ATOM 799 C C . TYR A 1 112 ? -18.943 1.916 29.129 1.00 11.84 110 TYR A C 1
ATOM 800 O O . TYR A 1 112 ? -19.991 1.322 28.817 1.00 11.71 110 TYR A O 1
ATOM 809 N N . LYS A 1 113 ? -18.449 2.961 28.472 1.00 10.73 111 LYS A N 1
ATOM 810 C CA . LYS A 1 113 ? -19.034 3.471 27.250 1.00 10.97 111 LYS A CA 1
ATOM 811 C C . LYS A 1 113 ? -17.915 3.568 26.225 1.00 10.76 111 LYS A C 1
ATOM 812 O O . LYS A 1 113 ? -16.959 4.342 26.433 1.00 13.06 111 LYS A O 1
ATOM 818 N N . ILE A 1 114 ? -18.014 2.802 25.144 1.00 9.69 112 ILE A N 1
ATOM 819 C CA . ILE A 1 114 ? -16.971 2.734 24.135 1.00 9.06 112 ILE A CA 1
ATOM 820 C C . ILE A 1 114 ? -17.464 3.479 22.912 1.00 8.30 112 ILE A C 1
ATOM 821 O O . ILE A 1 114 ? -18.590 3.245 22.438 1.00 9.54 112 ILE A O 1
ATOM 826 N N . VAL A 1 115 ? -16.625 4.373 22.369 1.00 9.01 113 VAL A N 1
ATOM 827 C CA . VAL A 1 115 ? -17.052 5.259 21.302 1.00 8.98 113 VAL A CA 1
ATOM 828 C C . VAL A 1 115 ? -16.020 5.280 20.190 1.00 8.84 113 VAL A C 1
ATOM 829 O O . VAL A 1 115 ? -14.814 5.331 20.473 1.00 9.09 113 VAL A O 1
ATOM 833 N N . ILE A 1 116 ? -16.507 5.279 18.944 1.00 8.35 114 ILE A N 1
ATOM 834 C CA . ILE A 1 116 ? -15.667 5.621 17.792 1.00 8.61 114 ILE A CA 1
ATOM 835 C C . ILE A 1 116 ? -16.284 6.829 17.090 1.00 9.29 114 ILE A C 1
ATOM 836 O O . ILE A 1 116 ? -17.451 7.182 17.323 1.00 9.25 114 ILE A O 1
ATOM 841 N N . ALA A 1 117 ? -15.504 7.451 16.214 1.00 9.71 115 ALA A N 1
ATOM 842 C CA . ALA A 1 117 ? -15.971 8.524 15.356 1.00 9.91 115 ALA A CA 1
ATOM 843 C C . ALA A 1 117 ? -16.613 8.002 14.086 1.00 10.36 115 ALA A C 1
ATOM 844 O O . ALA A 1 117 ? -16.427 6.841 13.712 1.00 11.24 115 ALA A O 1
ATOM 846 N N . GLY A 1 118 ? -17.384 8.875 13.450 1.00 11.33 116 GLY A N 1
ATOM 847 C CA . GLY A 1 118 ? -17.872 8.657 12.113 1.00 11.83 116 GLY A CA 1
ATOM 848 C C . GLY A 1 118 ? -17.630 9.848 11.214 1.00 10.45 116 GLY A C 1
ATOM 849 O O . GLY A 1 118 ? -16.905 10.784 11.544 1.00 11.48 116 GLY A O 1
ATOM 850 N N . ASN A 1 119 ? -18.305 9.840 10.088 1.00 11.39 117 ASN A N 1
ATOM 851 C CA . ASN A 1 119 ? -18.138 10.865 9.067 1.00 11.37 117 ASN A CA 1
ATOM 852 C C . ASN A 1 119 ? -18.420 12.270 9.518 1.00 10.44 117 ASN A C 1
ATOM 853 O O . ASN A 1 119 ? -17.823 13.210 8.988 1.00 10.83 117 ASN A O 1
ATOM 858 N N . HIS A 1 120 ? -19.350 12.434 10.458 1.00 9.86 118 HIS A N 1
ATOM 859 C CA . HIS A 1 120 ? -19.731 13.767 10.894 1.00 10.62 118 HIS A CA 1
ATOM 860 C C . HIS A 1 120 ? -18.756 14.370 11.886 1.00 9.91 118 HIS A C 1
ATOM 861 O O . HIS A 1 120 ? -18.856 15.570 12.159 1.00 11.18 118 HIS A O 1
ATOM 868 N N . GLU A 1 121 ? -17.829 13.595 12.436 1.00 10.17 119 GLU A N 1
ATOM 869 C CA . GLU A 1 121 ? -16.882 14.109 13.426 1.00 10.27 119 GLU A CA 1
ATOM 870 C C . GLU A 1 121 ? -15.702 14.760 12.707 1.00 10.28 119 GLU A C 1
ATOM 871 O O . GLU A 1 121 ? -14.554 14.307 12.789 1.00 11.20 119 GLU A O 1
ATOM 877 N N . LEU A 1 122 ? -15.992 15.856 12.007 1.00 10.63 120 LEU A N 1
ATOM 878 C CA . LEU A 1 122 ? -15.012 16.458 11.103 1.00 11.21 120 LEU A CA 1
ATOM 879 C C . LEU A 1 122 ? -13.750 16.881 11.823 1.00 11.28 120 LEU A C 1
ATOM 880 O O . LEU A 1 122 ? -12.655 16.694 11.291 1.00 12.38 120 LEU A O 1
ATOM 885 N N . THR A 1 123 ? -13.909 17.425 13.024 1.00 11.77 121 THR A N 1
ATOM 886 C CA . THR A 1 123 ? -12.806 17.950 13.802 1.00 12.14 121 THR A CA 1
ATOM 887 C C . THR A 1 123 ? -11.856 16.849 14.296 1.00 12.25 121 THR A C 1
ATOM 888 O O . THR A 1 123 ? -10.733 17.150 14.694 1.00 13.35 121 THR A O 1
ATOM 892 N N . PHE A 1 124 ? -12.303 15.581 14.281 1.00 11.85 122 PHE A N 1
ATOM 893 C CA . PHE A 1 124 ? -11.475 14.450 14.705 1.00 11.60 122 PHE A CA 1
ATOM 894 C C . PHE A 1 124 ? -10.548 14.003 13.571 1.00 11.78 122 PHE A C 1
ATOM 895 O O . PHE A 1 124 ? -9.581 13.273 13.831 1.0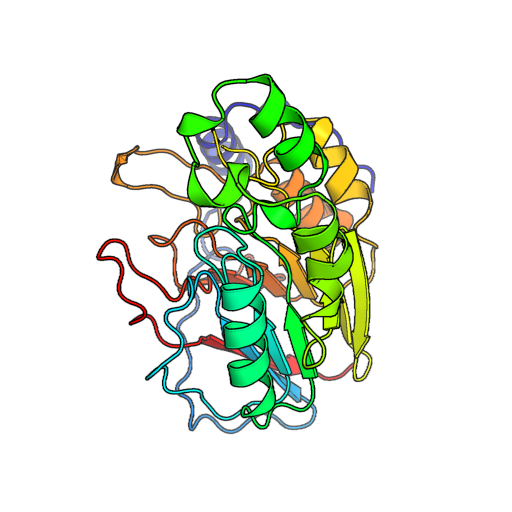0 13.22 122 PHE A O 1
ATOM 903 N N . ASP A 1 125 ? -10.857 14.380 12.330 1.00 11.95 123 ASP A N 1
ATOM 904 C CA . ASP A 1 125 ? -10.073 13.963 11.155 1.00 13.08 123 ASP A CA 1
ATOM 905 C C . ASP A 1 125 ? -9.121 15.101 10.811 1.00 14.12 123 ASP A C 1
ATOM 906 O O . ASP A 1 125 ? -9.505 16.104 10.190 1.00 14.34 123 ASP A O 1
ATOM 911 N N . LYS A 1 126 ? -7.880 14.946 11.244 1.00 15.87 124 LYS A N 1
ATOM 912 C CA . LYS A 1 126 ? -6.930 16.053 11.126 1.00 17.41 124 LYS A CA 1
ATOM 913 C C . LYS A 1 126 ? -6.589 16.400 9.669 1.00 17.93 124 LYS A C 1
ATOM 914 O O . LYS A 1 126 ? -6.404 17.576 9.331 1.00 17.95 124 LYS A O 1
ATOM 920 N N . GLU A 1 127 ? -6.550 15.395 8.799 1.00 17.72 125 GLU A N 1
ATOM 921 C CA . GLU A 1 127 ? -6.366 15.635 7.352 1.00 19.94 125 GLU A CA 1
ATOM 922 C C . GLU A 1 127 ? -7.531 16.418 6.732 1.00 18.71 125 GLU A C 1
ATOM 923 O O . GLU A 1 127 ? -7.318 17.341 5.945 1.00 19.08 125 GLU A O 1
ATOM 929 N N . PHE A 1 128 ? -8.763 16.055 7.082 1.00 17.24 126 PHE A N 1
ATOM 930 C CA . PHE A 1 128 ? -9.914 16.802 6.625 1.00 16.34 126 PHE A CA 1
ATOM 931 C C . PHE A 1 128 ? -9.829 18.266 7.065 1.00 16.53 126 PHE A C 1
ATOM 932 O O . PHE A 1 128 ? -10.052 19.173 6.253 1.00 17.54 126 PHE A O 1
ATOM 940 N N . MET A 1 129 ? -9.501 18.487 8.334 1.00 16.70 127 MET A N 1
ATOM 941 C CA . MET A 1 129 ? -9.450 19.847 8.870 1.00 17.09 127 MET A CA 1
ATOM 942 C C . MET A 1 129 ? -8.386 20.707 8.182 1.00 19.04 127 MET A C 1
ATOM 943 O O . MET A 1 129 ? -8.610 21.898 7.929 1.00 20.43 127 MET A O 1
ATOM 948 N N . ALA A 1 130 ? -7.250 20.093 7.873 1.00 20.13 128 ALA A N 1
ATOM 949 C CA . ALA A 1 130 ? -6.158 20.818 7.220 1.00 21.58 128 ALA A CA 1
ATOM 950 C C . ALA A 1 130 ? -6.519 21.137 5.774 1.00 23.35 128 ALA A C 1
ATOM 951 O O . ALA A 1 130 ? -6.167 22.208 5.263 1.00 24.47 128 ALA A O 1
ATOM 953 N N . ASP A 1 131 ? -7.194 20.208 5.102 1.00 23.84 129 ASP A N 1
ATOM 954 C CA . ASP A 1 131 ? -7.629 20.407 3.718 1.00 25.60 129 ASP A CA 1
ATOM 955 C C . ASP A 1 131 ? -8.766 21.422 3.562 1.00 25.83 129 ASP A C 1
ATOM 956 O O . ASP A 1 131 ? -8.795 22.184 2.595 1.00 25.96 129 ASP A O 1
ATOM 961 N N . LEU A 1 132 ? -9.702 21.426 4.510 1.00 26.02 130 LEU A N 1
ATOM 962 C CA . LEU A 1 132 ? -10.897 22.261 4.401 1.00 26.78 130 LEU A CA 1
ATOM 963 C C . LEU A 1 132 ? -10.564 23.747 4.271 1.00 27.52 130 LEU A C 1
ATOM 964 O O . LEU A 1 132 ? -11.115 24.447 3.410 1.00 27.22 130 LEU A O 1
ATOM 969 N N . VAL A 1 133 ? -9.656 24.219 5.117 1.00 28.75 131 VAL A N 1
ATOM 970 C CA . VAL A 1 133 ? -9.345 25.646 5.182 1.00 30.02 131 VAL A CA 1
ATOM 971 C C . VAL A 1 133 ? -8.511 26.129 3.990 1.00 30.56 131 VAL A C 1
ATOM 972 O O . VAL A 1 133 ? -8.373 27.339 3.774 1.00 30.99 131 VAL A O 1
ATOM 976 N N . LYS A 1 134 ? -7.981 25.186 3.216 1.00 30.73 132 LYS A N 1
ATOM 977 C CA . LYS A 1 134 ? -7.235 25.503 1.994 1.00 31.83 132 LYS A CA 1
ATOM 978 C C . LYS A 1 134 ? -8.104 25.424 0.735 1.00 30.61 132 LYS A C 1
ATOM 979 O O . LYS A 1 134 ? -7.704 25.897 -0.330 1.00 31.63 132 LYS A O 1
ATOM 985 N N . GLN A 1 135 ? -9.293 24.841 0.863 0.50 29.07 133 GLN A N 1
ATOM 986 C CA . GLN A 1 135 ? -10.189 24.654 -0.274 0.50 27.88 133 GLN A CA 1
ATOM 987 C C . GLN A 1 135 ? -11.468 25.472 -0.109 0.50 26.65 133 GLN A C 1
ATOM 988 O O . GLN A 1 135 ? -11.415 26.656 0.222 0.50 25.57 133 GLN A O 1
ATOM 994 N N . ASP A 1 136 ? -12.614 24.834 -0.333 0.50 26.06 134 ASP A N 1
ATOM 995 C CA . ASP A 1 136 ? -13.914 25.500 -0.202 0.50 25.66 134 ASP A CA 1
ATOM 996 C C . ASP A 1 136 ? -14.369 25.578 1.261 0.50 25.18 134 ASP A C 1
ATOM 997 O O . ASP A 1 136 ? -15.340 24.931 1.653 0.50 24.90 134 ASP A O 1
ATOM 1002 N N . TYR A 1 137 ? -13.667 26.387 2.053 1.00 24.89 135 TYR A N 1
ATOM 1003 C CA . TYR A 1 137 ? -13.919 26.521 3.494 1.00 24.69 135 TYR A CA 1
ATOM 1004 C C . TYR A 1 137 ? -15.386 26.839 3.795 1.00 24.76 135 TYR A C 1
ATOM 1005 O O . TYR A 1 137 ? -15.926 26.449 4.844 1.00 25.38 135 TYR A O 1
ATOM 1014 N N . TYR A 1 138 ? -16.029 27.539 2.860 1.00 24.92 136 TYR A N 1
ATOM 1015 C CA . TYR A 1 138 ? -17.422 27.947 3.034 1.00 24.81 136 TYR A CA 1
ATOM 1016 C C . TYR A 1 138 ? -18.438 26.827 2.805 1.00 24.15 136 TYR A C 1
ATOM 1017 O O . TYR A 1 138 ? -19.653 27.051 2.900 1.00 24.00 136 TYR A O 1
ATOM 1026 N N . ARG A 1 139 ? -17.967 25.616 2.534 1.00 23.47 137 ARG A N 1
ATOM 1027 C CA . ARG A 1 139 ? -18.849 24.449 2.515 1.00 22.40 137 ARG A CA 1
ATOM 1028 C C . ARG A 1 139 ? -19.250 24.032 3.952 1.00 20.39 137 ARG A C 1
ATOM 1029 O O . ARG A 1 139 ? -20.320 23.439 4.183 1.00 20.28 137 ARG A O 1
ATOM 1037 N N . PHE A 1 140 ? -18.390 24.364 4.914 1.00 18.68 138 PHE A N 1
ATOM 1038 C CA . PHE A 1 140 ? -18.628 24.084 6.331 1.00 17.60 138 PHE A CA 1
ATOM 1039 C C . PHE A 1 140 ? -18.217 25.309 7.159 1.00 17.42 138 PHE A C 1
ATOM 1040 O O . PHE A 1 140 ? -17.185 25.289 7.833 1.00 17.14 138 PHE A O 1
ATOM 1048 N N . PRO A 1 141 ? -18.990 26.416 7.074 1.00 17.60 139 PRO A N 1
ATOM 1049 C CA . PRO A 1 141 ? -18.507 27.653 7.713 1.00 18.58 139 PRO A CA 1
ATOM 1050 C C . PRO A 1 141 ? -18.295 27.600 9.224 1.00 18.94 139 PRO A C 1
ATOM 1051 O O . PRO A 1 141 ? -17.340 28.199 9.722 1.00 20.00 139 PRO A O 1
ATOM 1055 N N . SER A 1 142 ? -19.151 26.877 9.950 1.00 17.51 140 SER A N 1
ATOM 1056 C CA . SER A 1 142 ? -19.004 26.798 11.407 1.00 18.36 140 SER A CA 1
ATOM 1057 C C . SER A 1 142 ? -17.743 26.030 11.784 1.00 17.45 140 SER A C 1
ATOM 1058 O O . SER A 1 142 ? -17.145 26.291 12.818 1.00 19.77 140 SER A O 1
ATOM 1061 N N . VAL A 1 143 ? -17.357 25.064 10.949 1.00 15.53 141 VAL A N 1
ATOM 1062 C CA . VAL A 1 143 ? -16.150 24.255 11.180 1.00 15.75 141 VAL A CA 1
ATOM 1063 C C . VAL A 1 143 ? -14.913 25.044 10.772 1.00 16.31 141 VAL A C 1
ATOM 1064 O O . VAL A 1 143 ? -13.911 25.046 11.501 1.00 17.19 141 VAL A O 1
ATOM 1068 N N . SER A 1 144 ? -14.997 25.744 9.637 1.00 17.85 142 SER A N 1
ATOM 1069 C CA . SER A 1 144 ? -13.874 26.535 9.120 1.00 20.06 142 SER A CA 1
ATOM 1070 C C . SER A 1 144 ? -13.492 27.689 10.037 1.00 20.61 142 SER A C 1
ATOM 1071 O O . SER A 1 144 ? -12.326 28.130 10.030 1.00 22.97 142 SER A O 1
ATOM 1074 N N . LYS A 1 145 ? -14.438 28.163 10.845 1.00 20.39 143 LYS A N 1
ATOM 1075 C CA . LYS A 1 145 ? -14.195 29.255 11.806 1.00 22.39 143 LYS A CA 1
ATOM 1076 C C . LYS A 1 145 ? -13.285 28.805 12.954 1.00 21.12 143 LYS A C 1
ATOM 1077 O O . LYS A 1 145 ? -12.682 29.627 13.636 1.00 22.51 143 LYS A O 1
ATOM 1083 N N . LEU A 1 146 ? -13.232 27.498 13.217 1.00 20.10 144 LEU A N 1
ATOM 1084 C CA . LEU A 1 146 ? -12.477 27.000 14.362 1.00 19.93 144 LEU A CA 1
ATOM 1085 C C . LEU A 1 146 ? -10.975 27.259 14.226 1.00 20.53 144 LEU A C 1
ATOM 1086 O O . LEU A 1 146 ? -10.386 27.022 13.172 1.00 21.32 144 LEU A O 1
ATOM 1091 N N . LYS A 1 147 ? -10.369 27.750 15.307 1.00 20.96 145 LYS A N 1
ATOM 1092 C CA . LYS A 1 147 ? -8.926 27.923 15.366 1.00 21.82 145 LYS A CA 1
ATOM 1093 C C . LYS A 1 147 ? -8.304 26.581 15.762 1.00 21.02 145 LYS A C 1
ATOM 1094 O O . LYS A 1 147 ? -8.968 25.756 16.424 1.00 19.11 145 LYS A O 1
ATOM 1100 N N . PRO A 1 148 ? -7.041 26.341 15.368 1.00 21.10 146 PRO A N 1
ATOM 1101 C CA . PRO A 1 148 ? -6.385 25.086 15.752 1.00 21.16 146 PRO A CA 1
ATOM 1102 C C . PRO A 1 148 ? -6.550 24.748 17.231 1.00 20.20 146 PRO A C 1
ATOM 1103 O O . PRO A 1 148 ? -6.783 23.581 17.560 1.00 19.99 146 PRO A O 1
ATOM 1107 N N . GLU A 1 149 ? -6.472 25.746 18.111 1.00 19.80 147 GLU A N 1
ATOM 1108 C CA . GLU A 1 149 ? -6.611 25.522 19.554 1.00 19.77 147 GLU A CA 1
ATOM 1109 C C . GLU A 1 149 ? -8.008 25.069 19.981 1.00 19.94 147 GLU A C 1
ATOM 1110 O O . GLU A 1 149 ? -8.177 24.505 21.063 1.00 20.28 147 GLU A O 1
ATOM 1116 N N . ASP A 1 150 ? -9.012 25.332 19.144 1.00 19.55 148 ASP A N 1
ATOM 1117 C CA . ASP A 1 150 ? -10.381 24.926 19.464 1.00 19.95 148 ASP A CA 1
ATOM 1118 C C . ASP A 1 150 ? -10.624 23.430 19.294 1.00 19.08 148 ASP A C 1
ATOM 1119 O O . ASP A 1 150 ? -11.527 22.885 19.917 1.00 20.10 148 ASP A O 1
ATOM 1124 N N . PHE A 1 151 ? -9.837 22.764 18.461 1.00 18.09 149 PHE A N 1
ATOM 1125 C CA . PHE A 1 151 ? -10.103 21.352 18.188 1.00 18.17 149 PHE A CA 1
ATOM 1126 C C . PHE A 1 151 ? -8.894 20.441 18.331 1.00 18.31 149 PHE A C 1
ATOM 1127 O O . PHE A 1 151 ? -8.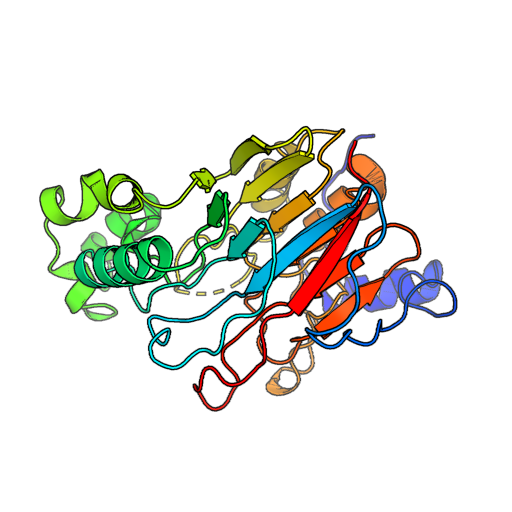972 19.250 17.992 1.00 18.82 149 PHE A O 1
ATOM 1135 N N . ASP A 1 152 ? -7.793 20.965 18.876 1.00 17.99 150 ASP A N 1
ATOM 1136 C CA . ASP A 1 152 ? -6.615 20.121 19.104 1.00 18.93 150 ASP A CA 1
ATOM 1137 C C . ASP A 1 152 ? -6.879 19.060 20.181 1.00 19.58 150 ASP A C 1
ATOM 1138 O O . ASP A 1 152 ? -6.278 17.991 20.141 1.00 21.80 150 ASP A O 1
ATOM 1143 N N . ASN A 1 153 ? -7.789 19.344 21.109 1.00 19.36 151 ASN A N 1
ATOM 1144 C CA . ASN A 1 153 ? -8.105 18.438 22.217 1.00 21.80 151 ASN A CA 1
ATOM 1145 C C . ASN A 1 153 ? -9.515 17.870 22.146 1.00 21.71 151 ASN A C 1
ATOM 1146 O O . ASN A 1 153 ? -10.101 17.519 23.174 1.00 22.28 151 ASN A O 1
ATOM 1151 N N . VAL A 1 154 ? -10.069 17.805 20.937 1.00 21.50 152 VAL A N 1
ATOM 1152 C CA . VAL A 1 154 ? -11.425 17.360 20.804 1.00 20.52 152 VAL A CA 1
ATOM 1153 C C . VAL A 1 154 ? -11.675 15.952 21.347 1.00 18.78 152 VAL A C 1
ATOM 1154 O O . VAL A 1 154 ? -12.567 15.810 22.145 1.00 18.21 152 VAL A O 1
ATOM 1158 N N . GLN A 1 155 ? -10.855 14.950 21.027 1.00 18.68 153 GLN A N 1
ATOM 1159 C CA . GLN A 1 155 ? -11.164 13.601 21.567 1.00 19.03 153 GLN A CA 1
ATOM 1160 C C . GLN A 1 155 ? -11.039 13.568 23.095 1.00 18.44 153 GLN A C 1
ATOM 1161 O O . GLN A 1 155 ? -11.763 12.829 23.768 1.00 17.65 153 GLN A O 1
ATOM 1167 N N . SER A 1 156 ? -10.159 14.408 23.654 1.00 17.73 154 SER A N 1
ATOM 1168 C CA . SER A 1 156 ? -9.987 14.498 25.108 1.00 18.77 154 SER A CA 1
ATOM 1169 C C . SER A 1 156 ? -11.220 14.979 25.846 1.00 16.81 154 SER A C 1
ATOM 1170 O O . SER A 1 156 ? -11.316 14.823 27.064 1.00 17.16 154 SER A O 1
ATOM 1173 N N . LEU A 1 157 ? -12.171 15.577 25.119 1.00 15.06 155 LEU A N 1
ATOM 1174 C CA . LEU A 1 157 ? -13.429 16.018 25.724 1.00 14.55 155 LEU A CA 1
ATOM 1175 C C . LEU A 1 157 ? -14.325 14.839 26.105 1.00 14.13 155 LEU A C 1
ATOM 1176 O O . LEU A 1 157 ? -15.254 14.996 26.890 1.00 14.70 155 LEU A O 1
ATOM 1181 N N . LEU A 1 158 ? -14.037 13.659 25.552 1.00 13.22 156 LEU A N 1
ATOM 1182 C CA . LEU A 1 158 ? -14.856 12.459 25.797 1.00 12.57 156 LEU A CA 1
ATOM 1183 C C . LEU A 1 158 ? -14.433 11.738 27.068 1.00 13.27 156 LEU A C 1
ATOM 1184 O O . LEU A 1 158 ? -14.190 10.521 27.082 1.00 13.50 156 LEU A O 1
ATOM 1189 N N . THR A 1 159 ? -14.392 12.480 28.175 1.00 13.46 157 THR A N 1
ATOM 1190 C CA . THR A 1 159 ? -13.874 11.940 29.445 1.00 14.62 157 THR A CA 1
ATOM 1191 C C . THR A 1 159 ? -14.708 10.793 30.037 1.00 13.98 157 THR A C 1
ATOM 1192 O O . THR A 1 159 ? -14.205 10.029 30.849 1.00 15.08 157 THR A O 1
ATOM 1196 N N . ASN A 1 160 ? -15.969 10.692 29.647 1.00 12.52 158 ASN A N 1
ATOM 1197 C CA . ASN A 1 160 ? -16.831 9.639 30.156 1.00 12.92 158 ASN A CA 1
ATOM 1198 C C . ASN A 1 160 ? -16.841 8.391 29.279 1.00 12.73 158 ASN A C 1
ATOM 1199 O O . ASN A 1 160 ? -17.645 7.493 29.516 1.00 14.59 158 ASN A O 1
ATOM 1204 N N . SER A 1 161 ? -15.946 8.330 28.299 1.00 12.10 159 SER A N 1
ATOM 1205 C CA . SER A 1 161 ? -15.900 7.218 27.344 1.00 12.42 159 SER A CA 1
ATOM 1206 C C . SER A 1 161 ? -14.516 6.642 27.322 1.00 11.31 159 SER A C 1
ATOM 1207 O O . SER A 1 161 ? -13.549 7.262 27.784 1.00 12.96 159 SER A O 1
ATOM 1210 N N . ILE A 1 162 ? -14.408 5.480 26.696 1.00 11.26 160 ILE A N 1
ATOM 1211 C CA . ILE A 1 162 ? -13.172 5.011 26.094 1.00 11.18 160 ILE A CA 1
ATOM 1212 C C . ILE A 1 162 ? -13.305 5.244 24.588 1.00 10.74 160 ILE A C 1
ATOM 1213 O O . ILE A 1 162 ? -14.153 4.638 23.941 1.00 11.61 160 ILE A O 1
ATOM 1218 N N . TYR A 1 163 ? -12.484 6.133 24.038 1.00 10.37 161 TYR A N 1
ATOM 1219 C CA . TYR A 1 163 ? -12.522 6.479 22.620 1.00 9.73 161 TYR A CA 1
ATOM 1220 C C . TYR A 1 163 ? -11.502 5.628 21.873 1.00 9.17 161 TYR A C 1
ATOM 1221 O O . TYR A 1 163 ? -10.340 5.590 22.252 1.00 10.94 161 TYR A O 1
ATOM 1230 N N . LEU A 1 164 ? -11.949 4.954 20.816 1.00 8.79 162 LEU A N 1
ATOM 1231 C CA . LEU A 1 164 ? -11.100 4.098 19.987 1.00 8.68 162 LEU A CA 1
ATOM 1232 C C . LEU A 1 164 ? -10.969 4.702 18.608 1.00 8.35 162 LEU A C 1
ATOM 1233 O O . LEU A 1 164 ? -11.959 5.208 18.067 1.00 9.24 162 LEU A O 1
ATOM 1238 N N . GLN A 1 165 ? -9.771 4.612 18.033 1.00 9.18 163 GLN A N 1
ATOM 1239 C CA . GLN A 1 165 ? -9.560 5.092 16.684 1.00 9.40 163 GLN A CA 1
ATOM 1240 C C . GLN A 1 165 ? -8.392 4.311 16.127 1.00 9.08 163 GLN A C 1
ATOM 1241 O O . GLN A 1 165 ? -7.230 4.606 16.441 1.00 10.40 163 GLN A O 1
ATOM 1247 N N . ASP A 1 166 ? -8.672 3.306 15.302 1.00 9.32 164 ASP A N 1
ATOM 1248 C CA . ASP A 1 166 ? -7.651 2.321 14.927 1.00 9.55 164 ASP A CA 1
ATOM 1249 C C . ASP A 1 166 ? -6.942 1.797 16.178 1.00 9.56 164 ASP A C 1
ATOM 1250 O O . ASP A 1 166 ? -5.727 1.742 16.250 1.00 10.36 164 ASP A O 1
ATOM 1255 N N . SER A 1 167 ? -7.716 1.460 17.199 1.00 9.04 165 SER A N 1
ATOM 1256 C CA . SER A 1 167 ? -7.158 1.078 18.490 1.00 8.53 165 SER A CA 1
ATOM 1257 C C . SER A 1 167 ? -8.136 0.197 19.244 1.00 8.31 165 SER A C 1
ATOM 1258 O O . SER A 1 167 ? -9.293 0.035 18.841 1.00 8.58 165 SER A O 1
ATOM 1261 N N . GLU A 1 168 ? -7.659 -0.363 20.340 1.00 8.70 166 GLU A N 1
ATOM 1262 C CA . GLU A 1 168 ? -8.400 -1.380 21.041 1.00 8.74 166 GLU A CA 1
ATOM 1263 C C . GLU A 1 168 ? -8.379 -1.149 22.540 1.00 8.11 166 GLU A C 1
ATOM 1264 O O . GLU A 1 168 ? -7.543 -0.403 23.076 1.00 8.80 166 GLU A O 1
ATOM 1270 N N . VAL A 1 169 ? -9.282 -1.851 23.214 1.00 8.60 167 VAL A N 1
ATOM 1271 C CA . VAL A 1 169 ? -9.315 -1.908 24.677 1.00 9.28 167 VAL A CA 1
ATOM 1272 C C . VAL A 1 169 ? -9.792 -3.290 25.082 1.00 9.17 167 VAL A C 1
ATOM 1273 O O . VAL A 1 169 ? -10.644 -3.892 24.401 1.00 9.97 167 VAL A O 1
ATOM 1277 N N . THR A 1 170 ? -9.253 -3.791 26.181 1.00 9.53 168 THR A N 1
ATOM 1278 C CA . THR A 1 170 ? -9.750 -5.002 26.795 1.00 9.97 168 THR A CA 1
ATOM 1279 C C . THR A 1 170 ? -10.535 -4.587 28.027 1.00 10.15 168 THR A C 1
ATOM 1280 O O . THR A 1 170 ? -9.996 -3.969 28.927 1.00 11.49 168 THR A O 1
ATOM 1284 N N . VAL A 1 171 ? -11.816 -4.931 28.046 1.00 11.10 169 VAL A N 1
ATOM 1285 C CA . VAL A 1 171 ? -12.719 -4.551 29.135 1.00 13.90 169 VAL A CA 1
ATOM 1286 C C . VAL A 1 171 ? -13.431 -5.805 29.621 1.00 15.20 169 VAL A C 1
ATOM 1287 O O . VAL A 1 171 ? -14.098 -6.503 28.844 1.00 14.90 169 VAL A O 1
ATOM 1291 N N . LYS A 1 172 ? -13.329 -6.086 30.917 1.00 18.02 170 LYS A N 1
ATOM 1292 C CA . LYS A 1 172 ? -13.948 -7.306 31.455 1.00 19.88 170 LYS A CA 1
ATOM 1293 C C . LYS A 1 172 ? -13.460 -8.534 30.651 1.00 18.28 170 LYS A C 1
ATOM 1294 O O . LYS A 1 172 ? -14.188 -9.515 30.494 1.00 18.71 170 LYS A O 1
ATOM 1300 N N . GLY A 1 173 ? -12.246 -8.477 30.108 1.00 16.75 171 GLY A N 1
ATOM 1301 C CA . GLY A 1 173 ? -11.707 -9.575 29.318 1.00 14.85 171 GLY A CA 1
ATOM 1302 C C . GLY A 1 173 ? -12.132 -9.580 27.837 1.00 12.71 171 GLY A C 1
ATOM 1303 O O . GLY A 1 173 ? -11.586 -10.344 27.031 1.00 13.05 171 GLY A O 1
ATOM 1304 N N . PHE A 1 174 ? -13.095 -8.730 27.460 1.00 11.22 172 PHE A N 1
ATOM 1305 C CA . PHE A 1 174 ? -13.512 -8.630 26.056 1.00 10.81 172 PHE A CA 1
ATOM 1306 C C . PHE A 1 174 ? -12.536 -7.751 25.297 1.00 9.71 172 PHE A C 1
ATOM 1307 O O . PHE A 1 174 ? -12.247 -6.639 25.732 1.00 10.24 172 PHE A O 1
ATOM 1315 N N . ARG A 1 175 ? -12.073 -8.242 24.147 1.00 9.47 173 ARG A N 1
ATOM 1316 C CA . ARG A 1 175 ? -11.195 -7.467 23.271 1.00 9.48 173 ARG A CA 1
ATOM 1317 C C . ARG A 1 175 ? -12.042 -6.715 22.249 1.00 8.75 173 ARG A C 1
ATOM 1318 O O . ARG A 1 175 ? -12.742 -7.321 21.432 1.00 9.44 173 ARG A O 1
ATOM 1326 N N . ILE A 1 176 ? -11.991 -5.387 22.335 1.00 8.61 174 ILE A N 1
ATOM 1327 C CA . ILE A 1 176 ? -12.841 -4.521 21.533 1.00 9.18 174 ILE A CA 1
ATOM 1328 C C . ILE A 1 176 ? -11.939 -3.626 20.683 1.00 8.53 174 ILE A C 1
ATOM 1329 O O . ILE A 1 176 ? -11.085 -2.918 21.239 1.00 9.51 174 ILE A O 1
ATOM 1334 N N . TYR A 1 177 ? -12.139 -3.619 19.364 1.00 8.20 175 TYR A N 1
ATOM 1335 C CA . TYR A 1 177 ? -11.335 -2.823 18.444 1.00 8.19 175 TYR A CA 1
ATOM 1336 C C . TYR A 1 177 ? -12.268 -1.875 17.713 1.00 8.19 175 TYR A C 1
ATOM 1337 O O . TYR A 1 177 ? -13.333 -2.291 17.263 1.00 8.54 175 TYR A O 1
ATOM 1346 N N . GLY A 1 178 ? -11.847 -0.615 17.516 1.00 7.97 176 GLY A N 1
ATOM 1347 C CA . GLY A 1 178 ? -12.702 0.343 16.831 1.00 8.56 176 GLY A CA 1
ATOM 1348 C C . GLY A 1 178 ? -11.977 1.181 15.806 1.00 8.77 176 GLY A C 1
ATOM 1349 O O . GLY A 1 178 ? -10.811 1.599 16.019 1.00 8.68 176 GLY A O 1
ATOM 1350 N N . ALA A 1 179 ? -12.676 1.512 14.718 1.00 8.98 177 ALA A N 1
ATOM 1351 C CA . ALA A 1 179 ? -12.098 2.362 13.671 1.00 9.34 177 ALA A CA 1
ATOM 1352 C C . ALA A 1 179 ? -13.198 3.064 12.902 1.00 8.93 177 ALA A C 1
ATOM 1353 O O . ALA A 1 179 ? -14.266 2.498 12.671 1.00 9.27 177 ALA A O 1
ATOM 1355 N N . PRO A 1 180 ? -12.940 4.318 12.495 1.00 9.08 178 PRO A N 1
ATOM 1356 C CA . PRO A 1 180 ? -14.003 5.155 11.901 1.00 10.06 178 PRO A CA 1
ATOM 1357 C C . PRO A 1 180 ? -14.168 5.048 10.379 1.00 10.42 178 PRO A C 1
ATOM 1358 O O . PRO A 1 180 ? -15.157 5.524 9.837 1.00 11.64 178 PRO A O 1
ATOM 1362 N N . TRP A 1 181 ? -13.200 4.478 9.672 1.00 9.83 179 TRP A N 1
ATOM 1363 C CA . TRP A 1 181 ? -13.047 4.712 8.231 1.00 10.21 179 TRP A CA 1
ATOM 1364 C C . TRP A 1 181 ? -14.139 4.083 7.398 1.00 10.21 179 TRP A C 1
ATOM 1365 O O . TRP A 1 181 ? -14.552 2.951 7.656 1.00 11.10 179 TRP A O 1
ATOM 1376 N N . THR A 1 182 ? -14.581 4.802 6.372 1.00 10.48 180 THR A N 1
ATOM 1377 C CA . THR A 1 182 ? -15.604 4.316 5.453 1.00 10.79 180 THR A CA 1
ATOM 1378 C C . THR A 1 182 ? -15.196 4.572 4.013 1.00 11.90 180 THR A C 1
ATOM 1379 O O . THR A 1 182 ? -14.372 5.465 3.749 1.00 12.07 180 THR A O 1
ATOM 1383 N N . PRO A 1 183 ? -15.740 3.763 3.063 1.00 12.85 181 PRO A N 1
ATOM 1384 C CA . PRO A 1 183 ? -15.435 3.874 1.631 1.00 16.22 181 PRO A CA 1
ATOM 1385 C C . PRO A 1 183 ? -16.345 4.732 0.827 1.00 18.83 181 PRO A C 1
ATOM 1386 O O . PRO A 1 183 ? -16.654 4.364 -0.324 1.00 21.82 181 PRO A O 1
ATOM 1390 N N . TRP A 1 184 ? -16.773 5.847 1.376 1.00 20.54 182 TRP A N 1
ATOM 1391 C CA . TRP A 1 184 ? -17.746 6.678 0.655 1.00 21.95 182 TRP A CA 1
ATOM 1392 C C . TRP A 1 184 ? -17.135 7.950 0.095 1.00 23.34 182 TRP A C 1
ATOM 1393 O O . TRP A 1 184 ? -17.516 8.392 -0.984 1.00 25.46 182 TRP A O 1
ATOM 1404 N N . GLY A 1 187 ? -18.017 13.594 0.705 1.00 19.45 185 GLY A N 1
ATOM 1405 C CA . GLY A 1 187 ? -17.314 14.845 1.148 1.00 18.48 185 GLY A CA 1
ATOM 1406 C C . GLY A 1 187 ? -17.148 15.064 2.664 1.00 17.37 185 GLY A C 1
ATOM 1407 O O . GLY A 1 187 ? -16.947 16.203 3.130 1.00 16.78 185 GLY A O 1
ATOM 1408 N N . TRP A 1 188 ? -17.251 13.973 3.441 1.00 16.16 186 TRP A N 1
ATOM 1409 C CA . TRP A 1 188 ? -17.259 14.014 4.913 1.00 14.65 186 TRP A CA 1
ATOM 1410 C C . TRP A 1 188 ? -15.917 13.510 5.483 1.00 14.13 186 TRP A C 1
ATOM 1411 O O . TRP A 1 188 ? -14.962 13.318 4.734 1.00 16.47 186 TRP A O 1
ATOM 1422 N N . GLY A 1 189 ? -15.836 13.341 6.801 1.00 12.84 187 GLY A N 1
ATOM 1423 C CA . GLY A 1 189 ? -14.608 12.897 7.447 1.00 12.45 187 GLY A CA 1
ATOM 1424 C C . GLY A 1 189 ? -14.424 11.399 7.384 1.00 11.84 187 GLY A C 1
ATOM 1425 O O . GLY A 1 189 ? -15.385 10.634 7.181 1.00 12.49 187 GLY A O 1
ATOM 1426 N N . PHE A 1 190 ? -13.175 10.968 7.531 1.00 11.23 188 PHE A N 1
ATOM 1427 C CA . PHE A 1 190 ? -12.823 9.547 7.663 1.00 11.34 188 PHE A CA 1
ATOM 1428 C C . PHE A 1 190 ? -13.222 8.693 6.466 1.00 11.50 188 PHE A C 1
ATOM 1429 O O . PHE A 1 190 ? -13.481 7.506 6.607 1.00 13.12 188 PHE A O 1
ATOM 1437 N N . ASN A 1 191 ? -13.251 9.295 5.276 1.00 13.05 189 ASN A N 1
ATOM 1438 C CA . ASN A 1 191 ? -13.464 8.525 4.050 1.00 15.05 189 ASN A CA 1
ATOM 1439 C C . ASN A 1 191 ? -12.142 8.206 3.399 1.00 15.52 189 ASN A C 1
ATOM 1440 O O . ASN A 1 191 ? -11.264 9.081 3.299 1.00 17.19 189 ASN A O 1
ATOM 1445 N N . LEU A 1 192 ? -12.011 6.981 2.923 1.00 15.43 190 LEU A N 1
ATOM 1446 C CA . LEU A 1 192 ? -10.835 6.570 2.174 1.00 16.29 190 LEU A CA 1
ATOM 1447 C C . LEU A 1 192 ? -11.283 5.853 0.907 1.00 16.59 190 LEU A C 1
ATOM 1448 O O . LEU A 1 192 ? -12.389 5.305 0.839 1.00 16.68 190 LEU A O 1
ATOM 1453 N N . PRO A 1 193 ? -10.436 5.854 -0.135 1.00 17.08 191 PRO A N 1
ATOM 1454 C CA . PRO A 1 193 ? -10.768 5.097 -1.352 1.00 16.54 191 PRO A CA 1
ATOM 1455 C C . PRO A 1 193 ? -10.884 3.601 -1.064 1.00 16.19 191 PRO A C 1
ATOM 1456 O O . PRO A 1 193 ? -10.181 3.061 -0.215 1.00 16.45 191 PRO A O 1
ATOM 1460 N N . ARG A 1 194 ? -11.798 2.949 -1.768 1.00 14.75 192 ARG A N 1
ATOM 1461 C CA . ARG A 1 194 ? -11.883 1.507 -1.695 1.00 14.14 192 ARG A CA 1
ATOM 1462 C C . ARG A 1 194 ? -10.559 0.869 -2.091 1.00 13.90 192 ARG A C 1
ATOM 1463 O O . ARG A 1 194 ? -9.774 1.458 -2.876 1.00 15.57 192 ARG A O 1
ATOM 1471 N N . GLY A 1 195 ? -10.294 -0.313 -1.552 1.00 14.26 193 GLY A N 1
ATOM 1472 C CA . GLY A 1 195 ? -9.121 -1.091 -1.925 1.00 14.96 193 GLY A CA 1
ATOM 1473 C C . GLY A 1 195 ? -8.058 -0.997 -0.863 1.00 14.29 193 GLY A C 1
ATOM 1474 O O . GLY A 1 195 ? -8.359 -1.047 0.343 1.00 15.02 193 GLY A O 1
ATOM 1475 N N . GLN A 1 196 ? -6.816 -0.833 -1.293 1.00 15.11 194 GLN A N 1
ATOM 1476 C CA . GLN A 1 196 ? -5.694 -0.892 -0.377 1.00 14.51 194 GLN A CA 1
ATOM 1477 C C . GLN A 1 196 ? -5.723 0.165 0.713 1.00 14.49 194 GLN A C 1
ATOM 1478 O O . GLN A 1 196 ? -5.279 -0.103 1.830 1.00 14.36 194 GLN A O 1
ATOM 1484 N N . SER A 1 197 ? -6.238 1.351 0.420 1.00 14.61 195 SER A N 1
ATOM 1485 C CA . SER A 1 197 ? -6.283 2.376 1.462 1.00 15.35 195 SER A CA 1
ATOM 1486 C C . SER A 1 197 ? -7.066 1.902 2.691 1.00 14.14 195 SER A C 1
ATOM 1487 O O . SER A 1 197 ? -6.661 2.157 3.827 1.00 15.08 195 SER A O 1
ATOM 1490 N N . LEU A 1 198 ? -8.200 1.246 2.462 1.00 13.23 196 LEU A N 1
ATOM 1491 C CA . LEU A 1 198 ? -9.004 0.719 3.565 1.00 12.34 196 LEU A CA 1
ATOM 1492 C C . LEU A 1 198 ? -8.433 -0.589 4.097 1.00 12.68 196 LEU A C 1
ATOM 1493 O O . LEU A 1 198 ? -8.431 -0.799 5.314 1.00 12.38 196 LEU A O 1
ATOM 1498 N N . LEU A 1 199 ? -7.907 -1.454 3.230 1.00 12.71 197 LEU A N 1
ATOM 1499 C CA . LEU A 1 199 ? -7.296 -2.683 3.713 1.00 13.06 197 LEU A CA 1
ATOM 1500 C C . LEU A 1 199 ? -6.146 -2.390 4.677 1.00 12.57 197 LEU A C 1
ATOM 1501 O O . LEU A 1 199 ? -5.936 -3.123 5.638 1.00 12.44 197 LEU A O 1
ATOM 1506 N N . ASP A 1 200 ? -5.393 -1.325 4.411 1.00 12.78 198 ASP A N 1
ATOM 1507 C CA . ASP A 1 200 ? -4.346 -0.950 5.345 1.00 13.34 198 ASP A CA 1
ATOM 1508 C C . ASP A 1 200 ? -4.873 -0.686 6.752 1.00 13.35 198 ASP A C 1
ATOM 1509 O O . ASP A 1 200 ? -4.208 -1.001 7.740 1.00 14.15 198 ASP A O 1
ATOM 1514 N N . LYS A 1 201 ? -6.065 -0.109 6.843 1.00 11.85 199 LYS A N 1
ATOM 1515 C CA . LYS A 1 201 ? -6.734 0.073 8.140 1.00 12.04 199 LYS A CA 1
ATOM 1516 C C . LYS A 1 201 ? -7.217 -1.250 8.719 1.00 10.80 199 LYS A C 1
ATOM 1517 O O . LYS A 1 201 ? -7.046 -1.515 9.916 1.00 10.92 199 LYS A O 1
ATOM 1523 N N . TRP A 1 202 ? -7.819 -2.097 7.883 1.00 10.90 200 TRP A N 1
ATOM 1524 C CA . TRP A 1 202 ? -8.396 -3.334 8.422 1.00 10.60 200 TRP A CA 1
ATOM 1525 C C . TRP A 1 202 ? -7.333 -4.331 8.833 1.00 10.78 200 TRP A C 1
ATOM 1526 O O . TRP A 1 202 ? -7.554 -5.152 9.717 1.00 10.67 200 TRP A O 1
ATOM 1537 N N . ASN A 1 203 ? -6.169 -4.245 8.183 1.00 11.39 201 ASN A N 1
ATOM 1538 C CA . ASN A 1 203 ? -5.023 -5.066 8.563 1.00 12.11 201 ASN A CA 1
ATOM 1539 C C . ASN A 1 203 ? -4.555 -4.805 9.998 1.00 11.98 201 ASN A C 1
ATOM 1540 O O . ASN A 1 203 ? -3.855 -5.629 10.593 1.00 13.77 201 ASN A O 1
ATOM 1545 N N . LEU A 1 204 ? -4.952 -3.667 10.573 1.00 11.64 202 LEU A N 1
ATOM 1546 C CA . LEU A 1 204 ? -4.615 -3.348 11.968 1.00 11.37 202 LEU A CA 1
ATOM 1547 C C . LEU A 1 204 ? -5.502 -4.057 12.984 1.00 10.90 202 LEU A C 1
ATOM 1548 O O . LEU A 1 204 ? -5.129 -4.139 14.158 1.00 11.64 202 LEU A O 1
ATOM 1553 N N . ILE A 1 205 ? -6.641 -4.591 12.543 1.00 10.45 203 ILE A N 1
ATOM 1554 C CA . ILE A 1 205 ? -7.530 -5.281 13.470 1.00 10.55 203 ILE A CA 1
ATOM 1555 C C . ILE A 1 205 ? -6.876 -6.601 13.887 1.00 10.93 203 ILE A C 1
ATOM 1556 O O . ILE A 1 205 ? -6.552 -7.405 13.041 1.00 11.38 203 ILE A O 1
ATOM 1561 N N . PRO A 1 206 ? -6.667 -6.830 15.194 1.00 10.97 204 PRO A N 1
ATOM 1562 C CA . PRO A 1 206 ? -5.965 -8.061 15.583 1.00 11.70 204 PRO A CA 1
ATOM 1563 C C . PRO A 1 206 ? -6.830 -9.299 15.574 1.00 11.27 204 PRO A C 1
ATOM 1564 O O . PRO A 1 206 ? -8.009 -9.271 15.917 1.00 11.63 204 PRO A O 1
ATOM 1568 N N . GLU A 1 207 ? -6.199 -10.410 15.246 1.00 12.61 205 GLU A N 1
ATOM 1569 C CA . GLU A 1 207 ? -6.813 -11.692 15.529 1.00 12.92 205 GLU A CA 1
ATOM 1570 C C . GLU A 1 207 ? -7.074 -11.768 17.043 1.00 12.72 205 GLU A C 1
ATOM 1571 O O . GLU A 1 207 ? -6.236 -11.346 17.847 1.00 15.04 205 GLU A O 1
ATOM 1577 N N . GLY A 1 208 ? -8.178 -12.351 17.454 1.00 11.94 206 GLY A N 1
ATOM 1578 C CA . GLY A 1 208 ? -8.520 -12.408 18.861 1.00 11.89 206 GLY A CA 1
ATOM 1579 C C . GLY A 1 208 ? -9.496 -11.315 19.277 1.00 10.74 206 GLY A C 1
ATOM 1580 O O . GLY A 1 208 ? -10.035 -11.372 20.369 1.00 11.56 206 GLY A O 1
ATOM 1581 N N . THR A 1 209 ? -9.742 -10.322 18.420 1.00 10.45 207 THR A N 1
ATOM 1582 C CA . THR A 1 209 ? -10.796 -9.329 18.677 1.00 10.00 207 THR A CA 1
ATOM 1583 C C . THR A 1 209 ? -12.153 -10.015 18.862 1.00 9.60 207 THR A C 1
ATOM 1584 O O . THR A 1 209 ? -12.563 -10.818 18.022 1.00 10.37 207 THR A O 1
ATOM 1588 N N . ASP A 1 210 ? -12.858 -9.707 19.951 1.00 9.41 208 ASP A N 1
ATOM 1589 C CA . ASP A 1 210 ? -14.192 -10.261 20.198 1.00 9.76 208 ASP A CA 1
ATOM 1590 C C . ASP A 1 210 ? -15.273 -9.408 19.564 1.00 8.85 208 ASP A C 1
ATOM 1591 O O . ASP A 1 210 ? -16.251 -9.956 19.030 1.00 9.29 208 ASP A O 1
ATOM 1596 N N . ILE A 1 211 ? -15.105 -8.079 19.656 1.00 8.84 209 ILE A N 1
ATOM 1597 C CA . ILE A 1 211 ? -16.087 -7.110 19.188 1.00 8.89 209 ILE A CA 1
ATOM 1598 C C . ILE A 1 211 ? -15.359 -6.095 18.318 1.00 8.10 209 ILE A C 1
ATOM 1599 O O . ILE A 1 211 ? -14.430 -5.437 18.789 1.00 8.89 209 ILE A O 1
ATOM 1604 N N . LEU A 1 212 ? -15.803 -5.984 17.065 1.00 7.91 210 LEU A N 1
ATOM 1605 C CA . LEU A 1 212 ? -15.315 -4.989 16.147 1.00 7.90 210 LEU A CA 1
ATOM 1606 C C . LEU A 1 212 ? -16.343 -3.874 16.005 1.00 7.35 210 LEU A C 1
ATOM 1607 O O . LEU A 1 212 ? -17.503 -4.159 15.704 1.00 8.28 210 LEU A O 1
ATOM 1612 N N . MET A 1 213 ? -15.898 -2.628 16.191 1.00 7.63 211 MET A N 1
ATOM 1613 C CA . MET A 1 213 ? -16.715 -1.445 15.947 1.00 8.12 211 MET A CA 1
ATOM 1614 C C . MET A 1 213 ? -16.163 -0.716 14.738 1.00 7.79 211 MET A C 1
ATOM 1615 O O . MET A 1 213 ? -15.010 -0.290 14.753 1.00 8.44 211 MET A O 1
ATOM 1620 N N . THR A 1 214 ? -16.988 -0.539 13.718 1.00 7.78 212 THR A N 1
ATOM 1621 C CA . THR A 1 214 ? -16.608 0.339 12.608 1.00 8.35 212 THR A CA 1
ATOM 1622 C C . THR A 1 214 ? -17.758 1.286 12.356 1.00 8.35 212 THR A C 1
ATOM 1623 O O . THR A 1 214 ? -18.885 0.994 12.720 1.00 9.04 212 THR A O 1
ATOM 1627 N N . HIS A 1 215 ? -17.493 2.427 11.721 1.00 8.16 213 HIS A N 1
ATOM 1628 C CA . HIS A 1 215 ? -18.611 3.346 11.559 1.00 8.28 213 HIS A CA 1
ATOM 1629 C C . HIS A 1 215 ? -19.613 2.827 10.533 1.00 8.91 213 HIS A C 1
ATOM 1630 O O . HIS A 1 215 ? -20.808 3.036 10.704 1.00 9.56 213 HIS A O 1
ATOM 1637 N N . GLY A 1 216 ? -19.145 2.133 9.498 1.00 9.84 214 GLY A N 1
ATOM 1638 C CA . GLY A 1 216 ? -20.029 1.633 8.450 1.00 10.01 214 GLY A CA 1
ATOM 1639 C C . GLY A 1 216 ? -19.980 0.124 8.301 1.00 8.86 214 GLY A C 1
ATOM 1640 O O . GLY A 1 216 ? -19.195 -0.576 8.948 1.00 9.12 214 GLY A O 1
ATOM 1641 N N . PRO A 1 217 ? -20.848 -0.402 7.436 1.00 9.65 215 PRO A N 1
ATOM 1642 C CA . PRO A 1 217 ? -20.978 -1.845 7.275 1.00 9.66 215 PRO A CA 1
ATOM 1643 C C . PRO A 1 217 ? -19.887 -2.503 6.453 1.00 8.72 215 PRO A C 1
ATOM 1644 O O . PRO A 1 217 ? -19.264 -1.874 5.577 1.00 9.94 215 PRO A O 1
ATOM 1648 N N . PRO A 1 218 ? -19.748 -3.825 6.631 1.00 8.66 216 PRO A N 1
ATOM 1649 C CA . PRO A 1 218 ? -19.023 -4.652 5.661 1.00 9.36 216 PRO A CA 1
ATOM 1650 C C . PRO A 1 218 ? -19.975 -4.955 4.494 1.00 9.29 216 PRO A C 1
ATOM 1651 O O . PRO A 1 218 ? -21.199 -4.882 4.637 1.00 10.17 216 PRO A O 1
ATOM 1655 N N . LEU A 1 219 ? -19.411 -5.300 3.343 1.00 10.30 217 LEU A N 1
ATOM 1656 C CA . LEU A 1 219 ? -20.206 -5.718 2.207 1.00 10.72 217 LEU A CA 1
ATOM 1657 C C . LEU A 1 219 ? -21.268 -6.729 2.591 1.00 10.88 217 LEU A C 1
ATOM 1658 O O . LEU A 1 219 ? -20.963 -7.757 3.212 1.00 12.02 217 LEU A O 1
ATOM 1663 N N . GLY A 1 220 ? -22.504 -6.469 2.165 1.00 10.80 218 GLY A N 1
ATOM 1664 C CA . GLY A 1 220 ? -23.545 -7.472 2.225 1.00 11.15 218 GLY A CA 1
ATOM 1665 C C . GLY A 1 220 ? -24.331 -7.605 3.515 1.00 11.33 218 GLY A C 1
ATOM 1666 O O . GLY A 1 220 ? -25.321 -8.330 3.540 1.00 12.96 218 GLY A O 1
ATOM 1667 N N . PHE A 1 221 ? -23.913 -6.927 4.578 1.00 10.35 219 PHE A N 1
ATOM 1668 C CA . PHE A 1 221 ? -24.617 -6.995 5.868 1.00 9.99 219 PHE A CA 1
ATOM 1669 C C . PHE A 1 221 ? -25.131 -5.633 6.240 1.00 10.02 219 PHE A C 1
ATOM 1670 O O . PHE A 1 221 ? -24.414 -4.800 6.767 1.00 10.56 219 PHE A O 1
ATOM 1678 N N . ARG A 1 222 ? -26.410 -5.408 5.937 1.00 10.83 220 ARG A N 1
ATOM 1679 C CA . ARG A 1 222 ? -27.131 -4.194 6.325 1.00 11.71 220 ARG A CA 1
ATOM 1680 C C . ARG A 1 222 ? -26.571 -2.949 5.666 1.00 11.09 220 ARG A C 1
ATOM 1681 O O . ARG A 1 222 ? -26.531 -1.863 6.263 1.00 12.11 220 ARG A O 1
ATOM 1689 N N . ASP A 1 223 ? -26.163 -3.122 4.407 1.00 11.19 221 ASP A N 1
ATOM 1690 C CA . ASP A 1 223 ? -25.478 -2.068 3.631 1.00 11.25 221 ASP A CA 1
ATOM 1691 C C . ASP A 1 223 ? -26.188 -1.762 2.300 1.00 11.72 221 ASP A C 1
ATOM 1692 O O . ASP A 1 223 ? -25.573 -1.197 1.401 1.00 12.50 221 ASP A O 1
ATOM 1697 N N . TRP A 1 224 ? -27.435 -2.193 2.156 1.00 12.57 222 TRP A N 1
ATOM 1698 C CA . TRP A 1 224 ? -28.237 -1.856 0.980 1.00 13.88 222 TRP A CA 1
ATOM 1699 C C . TRP A 1 224 ? -28.827 -0.455 1.128 1.00 14.24 222 TRP A C 1
ATOM 1700 O O . TRP A 1 224 ? -29.440 -0.119 2.145 1.00 15.37 222 TRP A O 1
ATOM 1711 N N . VAL A 1 225 ? -28.646 0.367 0.094 1.00 14.57 223 VAL A N 1
ATOM 1712 C CA . VAL A 1 225 ? -29.179 1.734 0.065 1.00 16.62 223 VAL A CA 1
ATOM 1713 C C . VAL A 1 225 ? -30.294 1.771 -0.989 1.00 18.12 223 VAL A C 1
ATOM 1714 O O . VAL A 1 225 ? -30.002 1.852 -2.184 1.00 18.30 223 VAL A O 1
ATOM 1718 N N . PRO A 1 226 ? -31.565 1.672 -0.534 1.00 20.15 224 PRO A N 1
ATOM 1719 C CA . PRO A 1 226 ? -32.735 1.623 -1.429 1.00 22.56 224 PRO A CA 1
ATOM 1720 C C . PRO A 1 226 ? -32.761 2.736 -2.479 1.00 23.90 224 PRO A C 1
ATOM 1721 O O . PRO A 1 226 ? -33.009 2.451 -3.659 1.00 24.87 224 PRO A O 1
ATOM 1725 N N . LYS A 1 227 ? -32.483 3.975 -2.079 1.00 24.71 225 LYS A N 1
ATOM 1726 C CA . LYS A 1 227 ? -32.627 5.100 -3.022 1.00 27.37 225 LYS A CA 1
ATOM 1727 C C . LYS A 1 227 ? -31.614 5.002 -4.152 1.00 26.39 225 LYS A C 1
ATOM 1728 O O . LYS A 1 227 ? -31.828 5.531 -5.243 1.00 27.27 225 LYS A O 1
ATOM 1734 N N . GLU A 1 228 ? -30.519 4.299 -3.894 1.00 26.16 226 GLU A N 1
ATOM 1735 C CA . GLU A 1 228 ? -29.454 4.177 -4.874 1.00 26.03 226 GLU A CA 1
ATOM 1736 C C . GLU A 1 228 ? -29.428 2.806 -5.554 1.00 24.25 226 GLU A C 1
ATOM 1737 O O . GLU A 1 228 ? -28.681 2.610 -6.510 1.00 24.75 226 GLU A O 1
ATOM 1743 N N . LEU A 1 229 ? -30.268 1.887 -5.080 1.00 22.46 227 LEU A N 1
ATOM 1744 C CA . LEU A 1 229 ? -30.255 0.478 -5.499 1.00 22.22 227 LEU A CA 1
ATOM 1745 C C . LEU A 1 229 ? -28.831 -0.099 -5.617 1.00 21.17 227 LEU A C 1
ATOM 1746 O O . LEU A 1 229 ? -28.452 -0.706 -6.630 1.00 21.79 227 LEU A O 1
ATOM 1751 N N . GLN A 1 230 ? -28.046 0.073 -4.548 1.00 18.83 228 GLN A N 1
ATOM 1752 C CA . GLN A 1 230 ? -26.683 -0.442 -4.510 1.00 18.20 228 GLN A CA 1
ATOM 1753 C C . GLN A 1 230 ? -26.305 -0.872 -3.100 1.00 15.92 228 GLN A C 1
ATOM 1754 O O . GLN A 1 230 ? -26.867 -0.394 -2.103 1.00 15.58 228 GLN A O 1
ATOM 1760 N N . ARG A 1 231 ? -25.370 -1.811 -3.064 1.00 14.49 229 ARG A N 1
ATOM 1761 C CA . ARG A 1 231 ? -24.604 -2.143 -1.855 1.00 13.24 229 ARG A CA 1
ATOM 1762 C C . ARG A 1 231 ? -23.494 -1.130 -1.670 1.00 13.43 229 ARG A C 1
ATOM 1763 O O . ARG A 1 231 ? -22.877 -0.703 -2.656 1.00 14.45 229 ARG A O 1
ATOM 1771 N N . VAL A 1 232 ? -23.195 -0.765 -0.419 1.00 12.21 230 VAL A N 1
ATOM 1772 C CA . VAL A 1 232 ? -22.147 0.201 -0.166 1.00 12.25 230 VAL A CA 1
ATOM 1773 C C . VAL A 1 232 ? -21.113 -0.251 0.859 1.00 12.13 230 VAL A C 1
ATOM 1774 O O . VAL A 1 232 ? -20.172 0.495 1.132 1.00 11.77 230 VAL A O 1
ATOM 1778 N N . GLY A 1 233 ? -21.271 -1.444 1.437 1.00 11.25 231 GLY A N 1
ATOM 1779 C CA . GLY A 1 233 ? -20.297 -1.910 2.423 1.00 11.78 231 GLY A CA 1
ATOM 1780 C C . GLY A 1 233 ? -18.928 -2.146 1.828 1.00 11.13 231 GLY A C 1
ATOM 1781 O O . GLY A 1 233 ? -18.743 -2.253 0.606 1.00 11.68 231 GLY A O 1
ATOM 1782 N N . CYS A 1 234 ? -17.934 -2.195 2.701 1.00 10.90 232 CYS A N 1
ATOM 1783 C CA . CYS A 1 234 ? -16.553 -2.394 2.293 1.00 11.08 232 CYS A CA 1
ATOM 1784 C C . CYS A 1 234 ? -16.263 -3.871 2.069 1.00 10.34 232 CYS A C 1
ATOM 1785 O O . CYS A 1 234 ? -16.516 -4.702 2.951 1.00 10.56 232 CYS A O 1
ATOM 1788 N N . VAL A 1 235 ? -15.771 -4.195 0.873 1.00 11.51 233 VAL A N 1
ATOM 1789 C CA . VAL A 1 235 ? -15.450 -5.573 0.520 1.00 11.76 233 VAL A CA 1
ATOM 1790 C C . VAL A 1 235 ? -14.256 -6.101 1.320 1.00 11.36 233 VAL A C 1
ATOM 1791 O O . VAL A 1 235 ? -14.246 -7.247 1.788 1.00 11.86 233 VAL A O 1
ATOM 1795 N N . GLU A 1 236 ? -13.248 -5.247 1.488 1.00 11.19 234 GLU A N 1
ATOM 1796 C CA . GLU A 1 236 ? -12.053 -5.626 2.253 1.00 11.48 234 GLU A CA 1
ATOM 1797 C C . GLU A 1 236 ? -12.424 -5.870 3.725 1.00 11.03 234 GLU A C 1
ATOM 1798 O O . GLU A 1 236 ? -11.870 -6.770 4.361 1.00 11.37 234 GLU A O 1
ATOM 1804 N N . LEU A 1 237 ? -13.362 -5.092 4.265 1.00 10.61 235 LEU A N 1
ATOM 1805 C CA . LEU A 1 237 ? -13.782 -5.296 5.641 1.00 10.90 235 LEU A CA 1
ATOM 1806 C C . LEU A 1 237 ? -14.516 -6.629 5.782 1.00 10.07 235 LEU A C 1
ATOM 1807 O O . LEU A 1 237 ? -14.252 -7.382 6.719 1.00 10.06 235 LEU A O 1
ATOM 1812 N N . LEU A 1 238 ? -15.406 -6.958 4.844 1.00 10.40 236 LEU A N 1
ATOM 1813 C CA . LEU A 1 238 ? -16.065 -8.242 4.919 1.00 10.47 236 LEU A CA 1
ATOM 1814 C C . LEU A 1 238 ? -15.070 -9.403 4.877 1.00 10.65 236 LEU A C 1
ATOM 1815 O O . LEU A 1 238 ? -15.150 -10.344 5.669 1.00 10.49 236 LEU A O 1
ATOM 1820 N N . ASN A 1 239 ? -14.131 -9.344 3.926 1.00 10.60 237 ASN A N 1
ATOM 1821 C CA . ASN A 1 239 ? -13.164 -10.428 3.830 1.00 10.53 237 ASN A CA 1
ATOM 1822 C C . ASN A 1 239 ? -12.322 -10.534 5.106 1.00 10.64 237 ASN A C 1
ATOM 1823 O O . ASN A 1 239 ? -12.072 -11.625 5.609 1.00 10.60 237 ASN A O 1
ATOM 1828 N N . THR A 1 240 ? -11.962 -9.390 5.687 1.00 10.47 238 THR A N 1
ATOM 1829 C CA . THR A 1 240 ? -11.195 -9.379 6.946 1.00 10.68 238 THR A CA 1
ATOM 1830 C C . THR A 1 240 ? -12.007 -10.021 8.087 1.00 10.28 238 THR A C 1
ATOM 1831 O O . THR A 1 240 ? -11.503 -10.876 8.823 1.00 10.71 238 THR A O 1
ATOM 1835 N N . VAL A 1 241 ? -13.258 -9.587 8.248 1.00 9.88 239 VAL A N 1
ATOM 1836 C CA . VAL A 1 241 ? -14.116 -10.090 9.323 1.00 10.25 239 VAL A CA 1
ATOM 1837 C C . VAL A 1 241 ? -14.364 -11.590 9.196 1.00 10.22 239 VAL A C 1
ATOM 1838 O O . VAL A 1 241 ? -14.181 -12.322 10.149 1.00 10.83 239 VAL A O 1
ATOM 1842 N N . GLN A 1 242 ? -14.736 -12.076 8.010 1.00 10.57 240 GLN A N 1
ATOM 1843 C CA . GLN A 1 242 ? -15.105 -13.487 7.889 1.00 10.99 240 GLN A CA 1
ATOM 1844 C C . GLN A 1 242 ? -13.914 -14.435 7.784 1.00 11.34 240 GLN A C 1
ATOM 1845 O O . GLN A 1 242 ? -13.998 -15.567 8.251 1.00 12.66 240 GLN A O 1
ATOM 1851 N N . ARG A 1 243 ? -12.836 -13.995 7.155 1.00 11.79 241 ARG A N 1
ATOM 1852 C CA . ARG A 1 243 ? -11.739 -14.910 6.823 1.00 12.88 241 ARG A CA 1
ATOM 1853 C C . ARG A 1 243 ? -10.558 -14.819 7.776 1.00 13.07 241 ARG A C 1
ATOM 1854 O O . ARG A 1 243 ? -9.844 -15.812 7.954 1.00 15.53 241 ARG A O 1
ATOM 1862 N N . ARG A 1 244 ? -10.321 -13.657 8.390 1.00 12.33 242 ARG A N 1
ATOM 1863 C CA . ARG A 1 244 ? -9.137 -13.487 9.223 1.00 12.26 242 ARG A CA 1
ATOM 1864 C C . ARG A 1 244 ? -9.471 -13.300 10.698 1.00 11.97 242 ARG A C 1
ATOM 1865 O O . ARG A 1 244 ? -8.968 -14.030 11.555 1.00 13.33 242 ARG A O 1
ATOM 1873 N N . VAL A 1 245 ? -10.263 -12.285 11.022 1.00 11.57 243 VAL A N 1
ATOM 1874 C CA . VAL A 1 245 ? -10.476 -11.904 12.413 1.00 11.27 243 VAL A CA 1
ATOM 1875 C C . VAL A 1 245 ? -11.556 -12.754 13.092 1.00 11.20 243 VAL A C 1
ATOM 1876 O O . VAL A 1 245 ? -11.339 -13.278 14.185 1.00 11.75 243 VAL A O 1
ATOM 1880 N N . ARG A 1 246 ? -12.723 -12.866 12.452 1.00 11.44 244 ARG A N 1
ATOM 1881 C CA . ARG A 1 246 ? -13.855 -13.636 13.004 1.00 12.38 244 ARG A CA 1
ATOM 1882 C C . ARG A 1 246 ? -14.231 -13.176 14.415 1.00 11.37 244 ARG A C 1
ATOM 1883 O O . ARG A 1 246 ? -14.221 -13.969 15.358 1.00 11.48 244 ARG A O 1
ATOM 1891 N N . PRO A 1 247 ? -14.575 -11.893 14.574 1.00 10.13 245 PRO A N 1
ATOM 1892 C CA . PRO A 1 247 ? -15.101 -11.458 15.865 1.00 10.20 245 PRO A CA 1
ATOM 1893 C C . PRO A 1 247 ? -16.470 -12.103 16.076 1.00 10.05 245 PRO A C 1
ATOM 1894 O O . PRO A 1 247 ? -17.134 -12.495 15.121 1.00 11.07 245 PRO A O 1
ATOM 1898 N N . LYS A 1 248 ? -16.908 -12.159 17.320 1.00 10.01 246 LYS A N 1
ATOM 1899 C CA . LYS A 1 248 ? -18.274 -12.603 17.595 1.00 10.71 246 LYS A CA 1
ATOM 1900 C C . LYS A 1 248 ? -19.302 -11.552 17.232 1.00 9.75 246 LYS A C 1
ATOM 1901 O O . LYS A 1 248 ? -20.427 -11.893 16.856 1.00 9.72 246 LYS A O 1
ATOM 1907 N N . LEU A 1 249 ? -18.914 -10.277 17.311 1.00 9.48 247 LEU A N 1
ATOM 1908 C CA . LEU A 1 249 ? -19.835 -9.174 17.059 1.00 9.78 247 LEU A CA 1
ATOM 1909 C 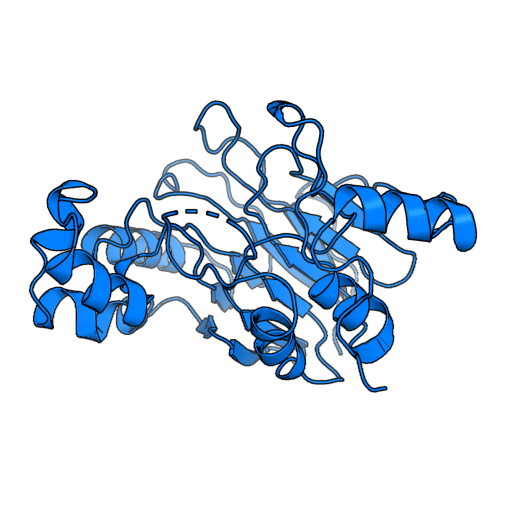C . LEU A 1 249 ? -19.133 -8.145 16.206 1.00 8.94 247 LEU A C 1
ATOM 1910 O O . LEU A 1 249 ? -18.017 -7.743 16.522 1.00 8.97 247 LEU A O 1
ATOM 1915 N N . HIS A 1 250 ? -19.816 -7.704 15.153 1.00 8.59 248 HIS A N 1
ATOM 1916 C CA . HIS A 1 250 ? -19.387 -6.558 14.367 1.00 8.43 248 HIS A CA 1
ATOM 1917 C C . HIS A 1 250 ? -20.535 -5.568 14.419 1.00 8.17 248 HIS A C 1
ATOM 1918 O O . HIS A 1 250 ? -21.623 -5.861 13.923 1.00 8.85 248 HIS A O 1
ATOM 1925 N N . VAL A 1 251 ? -20.295 -4.425 15.062 1.00 8.08 249 VAL A N 1
ATOM 1926 C CA . VAL A 1 251 ? -21.321 -3.389 15.227 1.00 8.77 249 VAL A CA 1
ATOM 1927 C C . VAL A 1 251 ? -20.904 -2.162 14.447 1.00 8.20 249 VAL A C 1
ATOM 1928 O O . VAL A 1 251 ? -19.708 -1.808 14.412 1.00 8.30 249 VAL A O 1
ATOM 1932 N N . PHE A 1 252 ? -21.886 -1.478 13.863 1.00 8.09 250 PHE A N 1
ATOM 1933 C CA . PHE A 1 252 ? -21.621 -0.347 12.976 1.00 8.71 250 PHE A CA 1
ATOM 1934 C C . PHE A 1 252 ? -22.909 0.425 12.787 1.00 8.51 250 PHE A C 1
ATOM 1935 O O . PHE A 1 252 ? -23.958 0.044 13.317 1.00 9.06 250 PHE A O 1
ATOM 1943 N N . GLY A 1 253 ? -22.849 1.526 12.054 1.00 8.67 251 GLY A N 1
ATOM 1944 C CA . GLY A 1 253 ? -24.044 2.279 11.710 1.00 9.98 251 GLY A CA 1
ATOM 1945 C C . GLY A 1 253 ? -23.916 2.827 10.297 1.00 9.59 251 GLY A C 1
ATOM 1946 O O . GLY A 1 253 ? -23.655 2.088 9.344 1.00 10.36 251 GLY A O 1
ATOM 1947 N N . GLY A 1 254 ? -24.085 4.142 10.162 1.00 9.86 252 GLY A N 1
ATOM 1948 C CA . GLY A 1 254 ? -23.851 4.851 8.899 1.00 11.28 252 GLY A CA 1
ATOM 1949 C C . GLY A 1 254 ? -24.988 4.750 7.911 1.00 10.90 252 GLY A C 1
ATOM 1950 O O . GLY A 1 254 ? -25.473 5.766 7.414 1.00 12.45 252 GLY A O 1
ATOM 1951 N N . ILE A 1 255 ? -25.387 3.530 7.568 1.00 10.95 253 ILE A N 1
ATOM 1952 C CA . ILE A 1 255 ? -26.464 3.288 6.599 1.00 11.04 253 ILE A CA 1
ATOM 1953 C C . ILE A 1 255 ? -27.758 3.107 7.380 1.00 10.92 253 ILE A C 1
ATOM 1954 O O . ILE A 1 255 ? -28.065 2.013 7.865 1.00 11.06 253 ILE A O 1
ATOM 1959 N N . HIS A 1 256 ? -28.513 4.188 7.521 1.00 11.20 254 HIS A N 1
ATOM 1960 C CA . HIS A 1 256 ? -29.615 4.200 8.470 1.00 12.05 254 HIS A CA 1
ATOM 1961 C C . HIS A 1 256 ? -30.715 3.227 8.079 1.00 12.53 254 HIS A C 1
ATOM 1962 O O . HIS A 1 256 ? -31.359 2.635 8.938 1.00 13.10 254 HIS A O 1
ATOM 1969 N N . GLU A 1 257 ? -30.905 3.049 6.773 1.00 13.12 255 GLU A N 1
ATOM 1970 C CA . GLU A 1 257 ? -31.902 2.131 6.233 1.00 14.14 255 GLU A CA 1
ATOM 1971 C C . GLU A 1 257 ? -31.645 0.697 6.678 1.00 13.24 255 GLU A C 1
ATOM 1972 O O . GLU A 1 257 ? -32.559 -0.123 6.679 1.00 14.63 255 GLU A O 1
ATOM 1978 N N . GLY A 1 258 ? -30.400 0.385 7.050 1.00 12.10 256 GLY A N 1
ATOM 1979 C CA . GLY A 1 258 ? -30.036 -0.974 7.412 1.00 11.45 256 GLY A CA 1
ATOM 1980 C C . GLY A 1 258 ? -30.128 -1.276 8.891 1.00 10.56 256 GLY A C 1
ATOM 1981 O O . GLY A 1 258 ? -29.748 -2.367 9.298 1.00 10.54 256 GLY A O 1
ATOM 1982 N N . TYR A 1 259 ? -30.655 -0.359 9.703 1.00 10.61 257 TYR A N 1
ATOM 1983 C CA . TYR A 1 259 ? -30.855 -0.620 11.143 1.00 11.00 257 TYR A C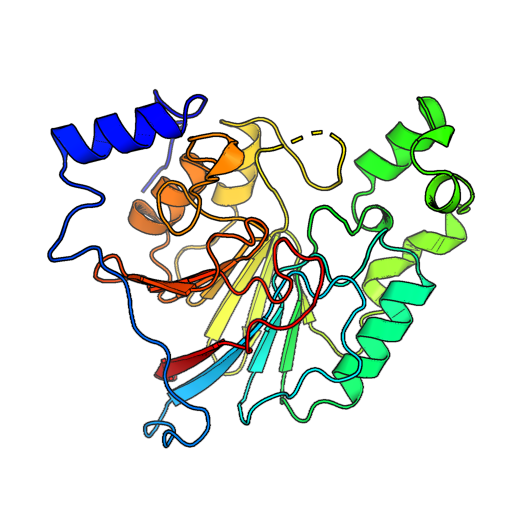A 1
ATOM 1984 C C . TYR A 1 259 ? -31.400 -2.033 11.344 1.00 10.66 257 TYR A C 1
ATOM 1985 O O . TYR A 1 259 ? -32.403 -2.414 10.723 1.00 11.81 257 TYR A O 1
ATOM 1994 N N . GLY A 1 260 ? -30.766 -2.799 12.221 1.00 10.76 258 GLY A N 1
ATOM 1995 C CA . GLY A 1 260 ? -31.151 -4.178 12.476 1.00 10.87 258 GLY A CA 1
ATOM 1996 C C . GLY A 1 260 ? -29.957 -5.103 12.457 1.00 10.73 258 GLY A C 1
ATOM 1997 O O . GLY A 1 260 ? -28.811 -4.654 12.339 1.00 10.83 258 GLY A O 1
ATOM 1998 N N . THR A 1 261 ? -30.227 -6.394 12.609 1.00 10.90 259 THR A N 1
ATOM 1999 C CA . THR A 1 261 ? -29.182 -7.361 12.915 1.00 11.20 259 THR A CA 1
ATOM 2000 C C . THR A 1 261 ? -29.252 -8.581 12.016 1.00 11.31 259 THR A C 1
ATOM 2001 O O . THR A 1 261 ? -30.354 -9.059 11.697 1.00 11.81 259 THR A O 1
ATOM 2005 N N . MET A 1 262 ? -28.082 -9.094 11.630 1.00 11.36 260 MET A N 1
ATOM 2006 C CA . MET A 1 262 ? -27.945 -10.334 10.867 1.00 11.99 260 MET A CA 1
ATOM 2007 C C . MET A 1 262 ? -26.886 -11.200 11.482 1.00 10.85 260 MET A C 1
ATOM 2008 O O . MET A 1 262 ? -26.090 -10.746 12.306 1.00 11.61 260 MET A O 1
ATOM 2013 N N . THR A 1 263 ? -26.845 -12.454 11.056 1.00 11.34 261 THR A N 1
ATOM 2014 C CA . THR A 1 263 ? -25.743 -13.341 11.364 1.00 11.40 261 THR A CA 1
ATOM 2015 C C . THR A 1 263 ? -25.258 -14.009 10.082 1.00 11.14 261 THR A C 1
ATOM 2016 O O . THR A 1 263 ? -26.034 -14.135 9.119 1.00 11.29 261 THR A O 1
ATOM 2020 N N . ASP A 1 264 ? -24.010 -14.470 10.102 1.00 11.13 262 ASP A N 1
ATOM 2021 C CA . ASP A 1 264 ? -23.507 -15.352 9.062 1.00 11.67 262 ASP A CA 1
ATOM 2022 C C . ASP A 1 264 ? -23.309 -16.769 9.577 1.00 12.62 262 ASP A C 1
ATOM 2023 O O . ASP A 1 264 ? -22.750 -17.611 8.878 1.00 13.04 262 ASP A O 1
ATOM 2028 N N . GLY A 1 265 ? -23.770 -17.024 10.797 1.00 12.73 263 GLY A N 1
ATOM 2029 C CA . GLY A 1 265 ? -23.573 -18.333 11.422 1.00 13.90 263 GLY A CA 1
ATOM 2030 C C . GLY A 1 265 ? -22.487 -18.337 12.469 1.00 13.72 263 GLY A C 1
ATOM 2031 O O . GLY A 1 265 ? -22.419 -19.260 13.283 1.00 15.93 263 GLY A O 1
ATOM 2032 N N . TYR A 1 266 ? -21.615 -17.323 12.429 1.00 13.22 264 TYR A N 1
ATOM 2033 C CA . TYR A 1 266 ? -20.581 -17.175 13.447 1.00 13.07 264 TYR A CA 1
ATOM 2034 C C . TYR A 1 266 ? -20.574 -15.765 14.041 1.00 12.56 264 TYR A C 1
ATOM 2035 O O . TYR A 1 266 ? -20.714 -15.578 15.262 1.00 14.24 264 TYR A O 1
ATOM 2044 N N . THR A 1 267 ? -20.429 -14.772 13.181 1.00 10.67 265 THR A N 1
ATOM 2045 C CA . THR A 1 267 ? -20.424 -13.364 13.570 1.00 9.94 265 THR A CA 1
ATOM 2046 C C . THR A 1 267 ? -21.852 -12.836 13.520 1.00 9.67 265 THR A C 1
ATOM 2047 O O . THR A 1 267 ? -22.609 -13.137 12.588 1.00 10.65 265 THR A O 1
ATOM 2051 N N . THR A 1 268 ? -22.195 -12.019 14.524 1.00 9.30 266 THR A N 1
ATOM 2052 C CA . THR A 1 268 ? -23.428 -11.228 14.503 1.00 9.27 266 THR A CA 1
ATOM 2053 C C . THR A 1 268 ? -23.059 -9.826 14.041 1.00 8.79 266 THR A C 1
ATOM 2054 O O . THR A 1 268 ? -22.098 -9.254 14.531 1.00 9.58 266 THR A O 1
ATOM 2058 N N . TYR A 1 269 ? -23.838 -9.291 13.101 1.00 9.01 267 TYR A N 1
ATOM 2059 C CA . TYR A 1 269 ? -23.636 -7.964 12.521 1.00 8.55 267 TYR A CA 1
ATOM 2060 C C . TYR A 1 269 ? -24.801 -7.089 12.965 1.00 8.51 267 TYR A C 1
ATOM 2061 O O . TYR A 1 269 ? -25.953 -7.383 12.631 1.00 10.06 267 TYR A O 1
ATOM 2070 N N . ILE A 1 270 ? -24.496 -6.019 13.700 1.00 8.34 268 ILE A N 1
ATOM 2071 C CA . ILE A 1 270 ? -25.526 -5.122 14.202 1.00 8.65 268 ILE A CA 1
ATOM 2072 C C . ILE A 1 270 ? -25.337 -3.761 13.567 1.00 8.14 268 ILE A C 1
ATOM 2073 O O . ILE A 1 270 ? -24.304 -3.104 13.789 1.00 8.56 268 ILE A O 1
ATOM 2078 N N . ASN A 1 271 ? -26.327 -3.340 12.781 1.00 8.73 269 ASN A N 1
ATOM 2079 C CA . ASN A 1 271 ? -26.401 -1.957 12.303 1.00 8.41 269 ASN A CA 1
ATOM 2080 C C . ASN A 1 271 ? -27.262 -1.221 13.322 1.00 8.55 269 ASN A C 1
ATOM 2081 O O . ASN A 1 271 ? -28.476 -1.414 13.402 1.00 9.37 269 ASN A O 1
ATOM 2086 N N . ALA A 1 272 ? -26.606 -0.389 14.126 1.00 9.06 270 ALA A N 1
ATOM 2087 C CA . ALA A 1 272 ? -27.219 0.231 15.293 1.00 10.23 270 ALA A CA 1
ATOM 2088 C C . ALA A 1 272 ? -27.675 1.663 15.024 1.00 10.03 270 ALA A C 1
ATOM 2089 O O . ALA A 1 272 ? -27.940 2.405 15.956 1.00 10.62 270 ALA A O 1
ATOM 2091 N N . SER A 1 273 ? -27.816 2.049 13.763 1.00 9.74 271 SER A N 1
ATOM 2092 C CA . SER A 1 273 ? -28.203 3.432 13.430 1.00 10.63 271 SER A CA 1
ATOM 2093 C C . SER A 1 273 ? -29.457 3.876 14.193 1.00 10.03 271 SER A C 1
ATOM 2094 O O . SER A 1 273 ? -30.536 3.339 13.956 1.00 11.65 271 SER A O 1
ATOM 2097 N N . THR A 1 274 ? -29.316 4.893 15.044 1.00 11.23 272 THR A N 1
ATOM 2098 C CA . THR A 1 274 ? -30.402 5.364 15.918 1.00 11.99 272 THR A CA 1
ATOM 2099 C C . THR A 1 274 ? -31.322 6.291 15.138 1.00 12.96 272 THR A C 1
ATOM 2100 O O . THR A 1 274 ? -32.535 6.284 15.323 1.00 13.66 272 THR A O 1
ATOM 2104 N N . CYS A 1 275 ? -30.736 7.135 14.304 1.00 13.55 273 CYS A N 1
ATOM 2105 C CA . CYS A 1 275 ? -31.481 8.073 13.495 1.00 14.83 273 CYS A CA 1
ATOM 2106 C C . CYS A 1 275 ? -31.986 7.391 12.232 1.00 14.57 273 CYS A C 1
ATOM 2107 O O . CYS A 1 275 ? -31.335 6.494 11.669 1.00 16.25 273 CYS A O 1
ATOM 2110 N N . THR A 1 276 ? -33.166 7.818 11.793 1.00 16.37 274 THR A N 1
ATOM 2111 C CA . THR A 1 276 ? -33.838 7.265 10.619 1.00 18.07 274 THR A CA 1
ATOM 2112 C C . THR A 1 276 ? -33.616 8.204 9.448 1.00 19.30 274 THR A C 1
ATOM 2113 O O . THR A 1 276 ? -33.046 9.297 9.605 1.00 20.17 274 THR A O 1
ATOM 2117 N N . VAL A 1 277 ? -34.118 7.803 8.277 1.00 21.22 275 VAL A N 1
ATOM 2118 C CA . VAL A 1 277 ? -34.100 8.660 7.078 1.00 23.01 275 VAL A CA 1
ATOM 2119 C C . VAL A 1 277 ? -34.974 9.907 7.246 1.00 23.83 275 VAL A C 1
ATOM 2120 O O . VAL A 1 277 ? -34.884 10.842 6.445 1.00 24.76 275 VAL A O 1
ATOM 2124 N N . SER A 1 278 ? -35.811 9.915 8.281 1.00 24.05 276 SER A N 1
ATOM 2125 C CA . SER A 1 278 ? -36.629 11.081 8.620 1.00 24.53 276 SER A CA 1
ATOM 2126 C C . SER A 1 278 ? -35.945 12.014 9.632 1.00 23.35 276 SER A C 1
ATOM 2127 O O . SER A 1 278 ? -36.571 12.966 10.117 1.00 23.48 276 SER A O 1
ATOM 2130 N N . PHE A 1 279 ? -34.675 11.740 9.950 1.00 21.54 277 PHE A N 1
ATOM 2131 C CA . PHE A 1 279 ? -33.834 12.622 10.801 1.00 20.91 277 PHE A CA 1
ATOM 2132 C C . PHE A 1 279 ? -34.283 12.691 12.258 1.00 19.67 277 PHE A C 1
ATOM 2133 O O . PHE A 1 279 ? -34.128 13.722 12.944 1.00 20.43 277 PHE A O 1
ATOM 2141 N N . GLN A 1 280 ? -34.850 11.589 12.740 1.00 18.40 278 GLN A N 1
ATOM 2142 C CA . GLN A 1 280 ? -35.274 11.510 14.134 1.00 17.32 278 GLN A CA 1
ATOM 2143 C C . GLN A 1 280 ? -34.682 10.272 14.798 1.00 16.03 278 GLN A C 1
ATOM 2144 O O . GLN A 1 280 ? -34.578 9.206 14.164 1.00 15.85 278 GLN A O 1
ATOM 2150 N N . PRO A 1 281 ? -34.282 10.400 16.074 1.00 15.55 279 PRO A N 1
ATOM 2151 C CA . PRO A 1 281 ? -33.582 9.308 16.758 1.00 15.37 279 PRO A CA 1
ATOM 2152 C C . PRO A 1 281 ? -34.534 8.252 17.334 1.00 15.34 279 PRO A C 1
ATOM 2153 O O . PRO A 1 281 ? -34.519 7.982 18.536 1.00 16.16 279 PRO A O 1
ATOM 2157 N N . THR A 1 282 ? -35.348 7.647 16.475 1.00 15.34 280 THR A N 1
ATOM 2158 C CA . THR A 1 282 ? -36.431 6.807 16.955 1.00 16.23 280 THR A CA 1
ATOM 2159 C C . THR A 1 282 ? -36.127 5.304 16.925 1.00 15.51 280 THR A C 1
ATOM 2160 O O . THR A 1 282 ? -36.909 4.515 17.440 1.00 16.37 280 THR A O 1
ATOM 2164 N N . ASN A 1 283 ? -35.021 4.872 16.313 1.00 13.73 281 ASN A N 1
ATOM 2165 C CA . ASN A 1 283 ? -34.729 3.430 16.285 1.00 13.18 281 ASN A CA 1
ATOM 2166 C C . ASN A 1 283 ? -34.234 3.040 17.668 1.00 12.83 281 ASN A C 1
ATOM 2167 O O . ASN A 1 283 ? -33.329 3.684 18.193 1.00 13.68 281 ASN A O 1
ATOM 2172 N N . PRO A 1 284 ? -34.853 2.047 18.312 1.00 13.17 282 PRO A N 1
ATOM 2173 C CA . PRO A 1 284 ? -34.454 1.720 19.682 1.00 14.20 282 PRO A CA 1
ATOM 2174 C C . PRO A 1 284 ? -33.023 1.166 19.779 1.00 12.58 282 PRO A C 1
ATOM 2175 O O . PRO A 1 284 ? -32.563 0.432 18.897 1.00 12.60 282 PRO A O 1
ATOM 2179 N N . PRO A 1 285 ? -32.297 1.503 20.845 1.00 12.32 283 PRO A N 1
ATOM 2180 C CA . PRO A 1 285 ? -31.007 0.852 21.096 1.00 12.13 283 PRO A CA 1
ATOM 2181 C C . PRO A 1 285 ? -31.145 -0.646 21.004 1.00 11.82 283 PRO A C 1
ATOM 2182 O O . PRO A 1 285 ? -32.168 -1.195 21.441 1.00 12.56 283 PRO A O 1
ATOM 2186 N N . ILE A 1 286 ? -30.129 -1.318 20.477 1.00 10.88 284 ILE A N 1
ATOM 2187 C CA . ILE A 1 286 ? -30.155 -2.782 20.314 1.00 10.59 284 ILE A CA 1
ATOM 2188 C C . ILE A 1 286 ? -29.302 -3.414 21.401 1.00 10.56 284 ILE A C 1
ATOM 2189 O O . ILE A 1 286 ? -28.124 -3.064 21.555 1.00 11.70 284 ILE A O 1
ATOM 2194 N N . ILE A 1 287 ? -29.898 -4.340 22.164 1.00 10.49 285 ILE A N 1
ATOM 2195 C CA . ILE A 1 287 ? -29.121 -5.068 23.168 1.00 11.37 285 ILE A CA 1
ATOM 2196 C C . ILE A 1 287 ? -28.654 -6.405 22.636 1.00 10.69 285 ILE A C 1
ATOM 2197 O O . ILE A 1 287 ? -29.357 -7.059 21.857 1.00 11.74 285 ILE A O 1
ATOM 2202 N N . PHE A 1 288 ? -27.469 -6.817 23.078 1.00 10.44 286 PHE A N 1
ATOM 2203 C CA . PHE A 1 288 ? -26.892 -8.065 22.613 1.00 10.63 286 PHE A CA 1
ATOM 2204 C C . PHE A 1 288 ? -26.024 -8.629 23.720 1.00 9.79 286 PHE A C 1
ATOM 2205 O O . PHE A 1 288 ? -25.184 -7.932 24.252 1.00 10.06 286 PHE A O 1
ATOM 2213 N N . ASP A 1 289 ? -26.242 -9.899 24.066 1.00 10.58 287 ASP A N 1
ATOM 2214 C CA . ASP A 1 289 ? -25.531 -10.542 25.157 1.00 10.98 287 ASP A CA 1
ATOM 2215 C C . ASP A 1 289 ? -24.413 -11.422 24.603 1.00 11.01 287 ASP A C 1
ATOM 2216 O O . ASP A 1 289 ? -24.636 -12.228 23.681 1.00 13.19 287 ASP A O 1
ATOM 2221 N N . LEU A 1 290 ? -23.230 -11.345 25.210 1.00 10.87 288 LEU A N 1
ATOM 2222 C CA . LEU A 1 290 ? -22.128 -12.252 24.869 1.00 11.95 288 LEU A CA 1
ATOM 2223 C C . LEU A 1 290 ? -21.643 -12.972 26.101 1.00 12.54 288 LEU A C 1
ATOM 2224 O O . LEU A 1 290 ? -21.580 -12.378 27.181 1.00 12.21 288 LEU A O 1
ATOM 2229 N N . PRO A 1 291 ? -21.251 -14.248 25.949 1.00 13.60 289 PRO A N 1
ATOM 2230 C CA . PRO A 1 291 ? -20.660 -14.931 27.095 1.00 14.82 289 PRO A CA 1
ATOM 2231 C C . PRO A 1 291 ? -19.345 -14.303 27.502 1.00 14.28 289 PRO A C 1
ATOM 2232 O O . PRO A 1 291 ? -18.534 -13.893 26.660 1.00 14.11 289 PRO A O 1
ATOM 2236 N N 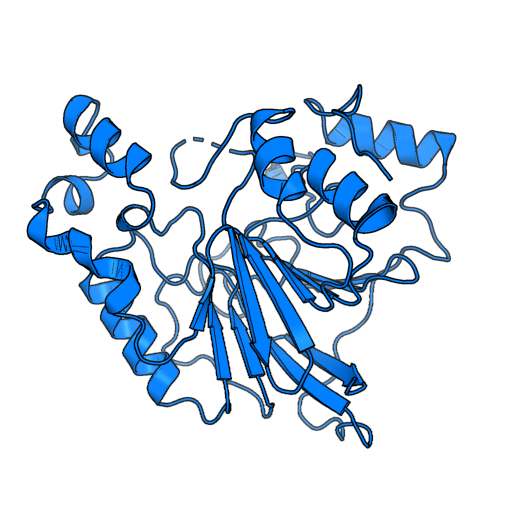. ASN A 1 292 ? -19.131 -14.212 28.798 1.00 14.67 290 ASN A N 1
ATOM 2237 C CA . ASN A 1 292 ? -17.894 -13.671 29.325 1.00 16.09 290 ASN A CA 1
ATOM 2238 C C . ASN A 1 292 ? -16.733 -14.555 28.912 1.00 17.60 290 ASN A C 1
ATOM 2239 O O . ASN A 1 292 ? -16.883 -15.772 28.812 1.00 18.69 290 ASN A O 1
ATOM 2244 N N . PRO A 1 293 ? -15.562 -13.957 28.654 1.00 18.47 291 PRO A N 1
ATOM 2245 C CA . PRO A 1 293 ? -14.394 -14.771 28.294 1.00 19.64 291 PRO A CA 1
ATOM 2246 C C . PRO A 1 293 ? -14.015 -15.798 29.372 1.00 21.01 291 PRO A C 1
ATOM 2247 O O . PRO A 1 293 ? -14.332 -15.627 30.540 1.00 22.26 291 PRO A O 1
#

Organism: Rattus norvegicus (NCBI:txid10116)

Radius of gyration: 18.08 Å; Cα contacts (8 Å, |Δi|>4): 639; chains: 1; bounding box: 33×50×43 Å